Protein AF-A0A0L6TZ91-F1 (afdb_monomer_lite)

Foldseek 3Di:
DVVVVVVVCVVCVVVVVVVVVVVVVVVVVVVVVVVVVVVVVVLVLLVCLLVVPLVVLLVLLVVLLVLLVVLQVDDLVNCVPDFPVVSLVSNCRSVVNLPPDPSRDDDPVLNVLSVVLVVLSVVLVVLLLVLLVVLVVLLQVVVFVVCQPQQPPDPDDDDSPQTFPGKGWDFAPCSSSSLSSCLLNLHFDDRLLRGQKMKTWRDPPPVDTDMDMAGSHPVVVVVLVVCVVPDPDPPPDPDVDVVSNSVVVSCVVPVVDSRVSNNVSSNPRCSNVSSVVSSVSSVVSSVVSVVVSVVSVD

Radius of gyration: 37.19 Å; chains: 1; bounding box: 79×44×124 Å

pLDDT: mean 80.86, std 13.7, range [42.59, 97.5]

Organism: NCBI:txid52689

Structure (mmCIF, N/CA/C/O backbone):
data_AF-A0A0L6TZ91-F1
#
_entry.id   AF-A0A0L6TZ91-F1
#
loop_
_atom_site.group_PDB
_atom_site.id
_atom_site.type_symbol
_atom_site.label_atom_id
_atom_site.label_alt_id
_atom_site.label_comp_id
_atom_site.label_asym_id
_atom_site.label_entity_id
_atom_site.label_seq_id
_atom_site.pdbx_PDB_ins_code
_atom_site.Cartn_x
_atom_site.Cartn_y
_atom_site.Cartn_z
_atom_site.occupancy
_atom_site.B_iso_or_equiv
_atom_site.auth_seq_id
_atom_site.auth_comp_id
_atom_site.auth_asym_id
_atom_site.auth_atom_id
_atom_site.pdbx_PDB_model_num
ATOM 1 N N . MET A 1 1 ? -55.516 22.877 80.352 1.00 50.72 1 MET A N 1
ATOM 2 C CA . MET A 1 1 ? -55.048 22.944 78.944 1.00 50.72 1 MET A CA 1
ATOM 3 C C . MET A 1 1 ? -53.834 22.058 78.659 1.00 50.72 1 MET A C 1
ATOM 5 O O . MET A 1 1 ? -53.880 21.362 77.656 1.00 50.72 1 MET A O 1
ATOM 9 N N . LYS A 1 2 ? -52.787 22.008 79.506 1.00 52.69 2 LYS A N 1
ATOM 10 C CA . LYS A 1 2 ? -51.643 21.087 79.302 1.00 52.69 2 LYS A CA 1
ATOM 11 C C . LYS A 1 2 ? -52.030 19.596 79.333 1.00 52.69 2 LYS A C 1
ATOM 13 O O . LYS A 1 2 ? -51.614 18.860 78.446 1.00 52.69 2 LYS A O 1
ATOM 18 N N . ASP A 1 3 ? -52.897 19.182 80.258 1.00 55.2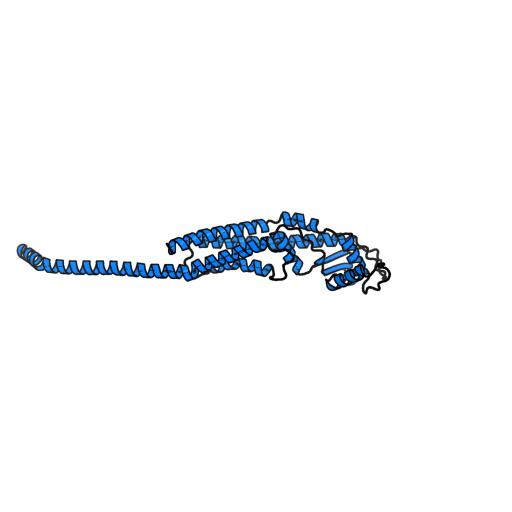2 3 ASP A N 1
ATOM 19 C CA . ASP A 1 3 ? -53.281 17.763 80.394 1.00 55.22 3 ASP A CA 1
ATOM 20 C C . ASP A 1 3 ? -54.185 17.244 79.264 1.00 55.22 3 ASP A C 1
ATOM 22 O O . ASP A 1 3 ? -54.087 16.084 78.875 1.00 55.22 3 ASP A O 1
ATOM 26 N N . GLN A 1 4 ? -55.006 18.112 78.663 1.00 52.78 4 GLN A N 1
ATOM 27 C CA . GLN A 1 4 ? -55.839 17.758 77.505 1.00 52.78 4 GLN A CA 1
ATOM 28 C C . GLN A 1 4 ? -55.009 17.587 76.227 1.00 52.78 4 GLN A C 1
ATOM 30 O O . GLN A 1 4 ? -55.290 16.692 75.437 1.00 52.78 4 GLN A O 1
ATOM 35 N N . ALA A 1 5 ? -53.959 18.395 76.038 1.00 55.19 5 ALA A N 1
ATOM 36 C CA . ALA A 1 5 ? -53.038 18.231 74.916 1.00 55.19 5 ALA A CA 1
ATOM 37 C C . ALA A 1 5 ? -52.222 16.931 75.047 1.00 55.19 5 ALA A C 1
ATOM 39 O O . ALA A 1 5 ? -52.090 16.190 74.078 1.00 55.19 5 ALA A O 1
ATOM 40 N N . LEU A 1 6 ? -51.742 16.611 76.254 1.00 53.09 6 LEU A N 1
ATOM 41 C CA . LEU A 1 6 ? -51.014 15.367 76.536 1.00 53.09 6 LEU A CA 1
ATOM 42 C C . LEU A 1 6 ? -51.880 14.114 76.341 1.00 53.09 6 LEU A C 1
ATOM 44 O O . LEU A 1 6 ? -51.416 13.159 75.722 1.00 53.09 6 LEU A O 1
ATOM 48 N N . GLN A 1 7 ? -53.144 14.122 76.781 1.00 55.66 7 GLN A N 1
ATOM 49 C CA . GLN A 1 7 ? -54.081 13.021 76.511 1.00 55.66 7 GLN A CA 1
ATOM 50 C C . GLN A 1 7 ? -54.437 12.888 75.024 1.00 55.66 7 GLN A C 1
ATOM 52 O O . GLN A 1 7 ? -54.580 11.770 74.533 1.00 55.66 7 GLN A O 1
ATOM 57 N N . PHE A 1 8 ? -54.542 13.997 74.286 1.00 58.75 8 PHE A N 1
ATOM 58 C CA . PHE A 1 8 ? -54.807 13.966 72.845 1.00 58.75 8 PHE A CA 1
ATOM 59 C C . PHE A 1 8 ? -53.623 13.381 72.060 1.00 58.75 8 PHE A C 1
ATOM 61 O O . PHE A 1 8 ? -53.822 12.544 71.178 1.00 58.75 8 PHE A O 1
ATOM 68 N N . PHE A 1 9 ? -52.388 13.746 72.428 1.00 57.50 9 PHE A N 1
ATOM 69 C CA . PHE A 1 9 ? -51.171 13.145 71.873 1.00 57.50 9 PHE A CA 1
ATOM 70 C C . PHE A 1 9 ? -51.013 11.673 72.271 1.00 57.50 9 PHE A C 1
ATOM 72 O O . PHE A 1 9 ? -50.609 10.874 71.433 1.00 57.50 9 PHE A O 1
ATOM 79 N N . ALA A 1 10 ? -51.373 11.291 73.500 1.00 60.16 10 ALA A N 1
ATOM 80 C CA . ALA A 1 10 ? -51.323 9.900 73.952 1.00 60.16 10 ALA A CA 1
ATOM 81 C C . ALA A 1 10 ? -52.352 9.007 73.233 1.00 60.16 10 ALA A C 1
ATOM 83 O O . ALA A 1 10 ? -52.010 7.907 72.807 1.00 60.16 10 ALA A O 1
ATOM 84 N N . ASN A 1 11 ? -53.579 9.496 73.024 1.00 59.72 11 ASN A N 1
ATOM 85 C CA . ASN A 1 11 ? -54.642 8.736 72.355 1.00 59.72 11 ASN A CA 1
ATOM 86 C C . ASN A 1 11 ? -54.486 8.694 70.824 1.00 59.72 11 ASN A C 1
ATOM 88 O O . ASN A 1 11 ? -54.874 7.712 70.198 1.00 59.72 11 ASN A O 1
ATOM 92 N N . SER A 1 12 ? -53.880 9.721 70.219 1.00 61.72 12 SER A N 1
ATOM 93 C CA . SER A 1 12 ? -53.642 9.786 68.764 1.00 61.72 12 SER A CA 1
ATOM 94 C C . SER A 1 12 ? -52.274 9.225 68.351 1.00 61.72 12 SER A C 1
ATOM 96 O O . SER A 1 12 ? -52.031 8.994 67.168 1.00 61.72 12 SER A O 1
ATOM 98 N N . SER A 1 13 ? -51.380 8.975 69.317 1.00 63.12 13 SER A N 1
ATOM 99 C CA . SER A 1 13 ? -50.008 8.482 69.112 1.00 63.12 13 SER A CA 1
ATOM 100 C C . SER A 1 13 ? -49.971 7.180 68.307 1.00 63.12 13 SER A C 1
ATOM 102 O O . SER A 1 13 ? -49.206 7.073 67.353 1.00 63.12 13 SER A O 1
ATOM 104 N N . SER A 1 14 ? -50.857 6.229 68.621 1.00 65.88 14 SER A N 1
ATOM 105 C CA . SER A 1 14 ? -50.957 4.947 67.912 1.00 65.88 14 SER A CA 1
ATOM 106 C C . SER A 1 14 ? -51.314 5.131 66.431 1.00 65.88 14 SER A C 1
ATOM 108 O O . SER A 1 14 ? -50.677 4.550 65.552 1.00 65.88 14 SER A O 1
ATOM 110 N N . GLN A 1 15 ? -52.277 6.006 66.127 1.00 73.94 15 GLN A N 1
ATOM 111 C CA . GLN A 1 15 ? -52.691 6.292 64.750 1.00 73.94 15 GLN A CA 1
ATOM 112 C C . GLN A 1 15 ? -51.602 7.042 63.972 1.00 73.94 15 GLN A C 1
ATOM 114 O O . GLN A 1 15 ? -51.333 6.706 62.820 1.00 73.94 15 GLN A O 1
ATOM 119 N N . ILE A 1 16 ? -50.921 7.997 64.615 1.00 71.44 16 ILE A N 1
ATOM 120 C CA . ILE A 1 16 ? -49.792 8.735 64.028 1.00 71.44 16 ILE A CA 1
ATOM 121 C C . ILE A 1 16 ? -48.614 7.789 63.744 1.00 71.44 16 ILE A C 1
ATOM 123 O O . ILE A 1 16 ? -48.048 7.827 62.653 1.00 71.44 16 ILE A O 1
ATOM 127 N N . LEU A 1 17 ? -48.274 6.893 64.677 1.00 69.06 17 LEU A N 1
ATOM 128 C CA . LEU A 1 17 ? -47.218 5.890 64.499 1.00 69.06 17 LEU A CA 1
ATOM 129 C C . LEU A 1 17 ? -47.552 4.889 63.390 1.00 69.06 17 LEU A C 1
ATOM 131 O O . LEU A 1 17 ? -46.678 4.540 62.598 1.00 69.06 17 LEU A O 1
ATOM 135 N N . THR A 1 18 ? -48.814 4.471 63.289 1.00 76.44 18 THR A N 1
ATOM 136 C CA . THR A 1 18 ? -49.274 3.576 62.217 1.00 76.44 18 THR A CA 1
ATOM 137 C C . THR A 1 18 ? -49.158 4.258 60.852 1.00 76.44 18 THR A C 1
ATOM 139 O O . THR A 1 18 ? -48.646 3.662 59.907 1.00 76.44 18 THR A O 1
ATOM 142 N N . LEU A 1 19 ? -49.547 5.534 60.748 1.00 73.62 19 LEU A N 1
ATOM 143 C CA . LEU A 1 19 ? -49.426 6.316 59.515 1.00 73.62 19 LEU A CA 1
ATOM 144 C C . LEU A 1 19 ? -47.957 6.495 59.088 1.00 73.62 19 LEU A C 1
ATOM 146 O O . LEU A 1 19 ? -47.622 6.306 57.918 1.00 73.62 19 LEU A O 1
ATOM 150 N N . ILE A 1 20 ? -47.070 6.810 60.039 1.00 73.75 20 ILE A N 1
ATOM 151 C CA . ILE A 1 20 ? -45.623 6.919 59.795 1.00 73.75 20 ILE A CA 1
ATOM 152 C C . ILE A 1 20 ? -45.053 5.566 59.351 1.00 73.75 20 ILE A C 1
ATOM 154 O O . ILE A 1 20 ? -44.287 5.513 58.392 1.00 73.75 20 ILE A O 1
ATOM 158 N N . SER A 1 21 ? -45.457 4.466 59.992 1.00 73.06 21 SER A N 1
ATOM 159 C CA . SER A 1 21 ? -45.019 3.113 59.629 1.00 73.06 21 SER A CA 1
ATOM 160 C C . SER A 1 21 ? -45.416 2.737 58.195 1.00 73.06 21 SER A C 1
ATOM 162 O O . SER A 1 21 ? -44.577 2.239 57.444 1.00 73.06 21 SER A O 1
ATOM 164 N N . VAL A 1 22 ? -46.647 3.052 57.775 1.00 79.56 22 VAL A N 1
ATOM 165 C CA . VAL A 1 22 ? -47.121 2.825 56.397 1.00 79.56 22 VAL A CA 1
ATOM 166 C C . VAL A 1 22 ? -46.342 3.672 55.386 1.00 79.56 22 VAL A C 1
ATOM 168 O O . VAL A 1 22 ? -45.929 3.155 54.348 1.00 79.56 22 VAL A O 1
ATOM 171 N N . LEU A 1 23 ? -46.085 4.950 55.688 1.00 73.81 23 LEU A N 1
ATOM 172 C CA . LEU A 1 23 ? -45.304 5.838 54.817 1.00 73.81 23 LEU A CA 1
ATOM 173 C C . LEU A 1 23 ? -43.853 5.364 54.655 1.00 73.81 23 LEU A C 1
ATOM 175 O O . LEU A 1 23 ? -43.342 5.323 53.535 1.00 73.81 23 LEU A O 1
ATOM 179 N N . VAL A 1 24 ? -43.199 4.958 55.747 1.00 79.06 24 VAL A N 1
ATOM 180 C CA . VAL A 1 24 ? -41.833 4.412 55.714 1.00 79.06 24 VAL A CA 1
ATOM 181 C C . VAL A 1 24 ? -41.796 3.085 54.952 1.00 79.06 24 VAL A C 1
ATOM 183 O O . VAL A 1 24 ? -40.906 2.884 54.125 1.00 79.06 24 VAL A O 1
ATOM 186 N N . GLY A 1 25 ? -42.780 2.204 55.161 1.00 75.81 25 GLY A N 1
ATOM 187 C CA . GLY A 1 25 ? -42.906 0.946 54.420 1.00 75.81 25 GLY A CA 1
ATOM 188 C C . GLY A 1 25 ? -43.093 1.160 52.914 1.00 75.81 25 GLY A C 1
ATOM 189 O O . GLY A 1 25 ? -42.406 0.528 52.109 1.00 75.81 25 GLY A O 1
ATOM 190 N N . GLY A 1 26 ? -43.955 2.103 52.521 1.00 76.94 26 GLY A N 1
ATOM 191 C CA . GLY A 1 26 ? -44.158 2.485 51.120 1.00 76.94 26 GLY A CA 1
ATOM 192 C C . GLY A 1 26 ? -42.903 3.082 50.479 1.00 76.94 26 GLY A C 1
ATOM 193 O O . GLY A 1 26 ? -42.537 2.705 49.365 1.00 76.94 26 GLY A O 1
ATOM 194 N N . PHE A 1 27 ? -42.186 3.945 51.203 1.00 76.25 27 PHE A N 1
ATOM 195 C CA . PHE A 1 27 ? -40.934 4.542 50.735 1.00 76.25 27 PHE A CA 1
ATOM 196 C C . PHE A 1 27 ? -39.817 3.502 50.555 1.00 76.25 27 PHE A C 1
ATOM 198 O O . PHE A 1 27 ? -39.159 3.475 49.514 1.00 76.25 27 PHE A O 1
ATOM 205 N N . MET A 1 28 ? -39.639 2.596 51.522 1.00 70.50 28 MET A N 1
ATOM 206 C CA . MET A 1 28 ? -38.658 1.508 51.423 1.00 70.50 28 MET A CA 1
ATOM 207 C C . MET A 1 28 ? -38.984 0.536 50.289 1.00 70.50 28 MET A C 1
ATOM 209 O O . MET A 1 28 ? -38.080 0.088 49.579 1.00 70.50 28 MET A O 1
ATOM 213 N N . THR A 1 29 ? -40.270 0.252 50.072 1.00 82.62 29 THR A N 1
ATOM 214 C CA . THR A 1 29 ? -40.726 -0.570 48.944 1.00 82.62 29 THR A CA 1
ATOM 215 C C . THR A 1 29 ? -40.413 0.117 47.617 1.00 82.62 29 THR A C 1
ATOM 217 O O . THR A 1 29 ? -39.828 -0.504 46.738 1.00 82.62 29 THR A O 1
ATOM 220 N N . TYR A 1 30 ? -40.702 1.415 47.484 1.00 81.31 30 TYR A N 1
ATOM 221 C CA . TYR A 1 30 ? -40.378 2.185 46.281 1.00 81.31 30 TYR A CA 1
ATOM 222 C C . TYR A 1 30 ? -38.872 2.211 45.981 1.00 81.31 30 TYR A C 1
ATOM 224 O O . TYR A 1 30 ? -38.469 1.953 44.846 1.00 81.31 30 TYR A O 1
ATOM 232 N N . LEU A 1 31 ? -38.025 2.468 46.985 1.00 74.94 31 LEU A N 1
ATOM 233 C CA . LEU A 1 31 ? -36.568 2.441 46.810 1.00 74.94 31 LEU A CA 1
ATOM 234 C C . LEU A 1 31 ? -36.064 1.054 46.401 1.00 74.94 31 LEU A C 1
ATOM 236 O O . LEU A 1 31 ? -35.226 0.950 45.502 1.00 74.94 31 LEU A O 1
ATOM 240 N N . SER A 1 32 ? -36.591 -0.000 47.025 1.00 67.06 32 SER A N 1
ATOM 241 C CA . SER A 1 32 ? -36.216 -1.383 46.719 1.00 67.06 32 SER A CA 1
ATOM 242 C C . SER A 1 32 ? -36.625 -1.762 45.296 1.00 67.06 32 SER A C 1
ATOM 244 O O . SER A 1 32 ? -35.784 -2.206 44.515 1.00 67.06 32 SER A O 1
ATOM 246 N N . THR A 1 33 ? -37.879 -1.507 44.911 1.00 77.69 33 THR A N 1
ATOM 247 C CA . THR A 1 33 ? -38.387 -1.798 43.563 1.00 77.69 33 THR A CA 1
ATOM 248 C C . THR A 1 33 ? -37.666 -0.970 42.503 1.00 77.69 33 THR A C 1
ATOM 250 O O . THR A 1 33 ? -37.208 -1.530 41.511 1.00 77.69 33 THR A O 1
ATOM 253 N N . SER A 1 34 ? -37.453 0.330 42.739 1.00 70.62 34 SER A N 1
ATOM 254 C CA . SER A 1 34 ? -36.711 1.198 41.815 1.00 70.62 34 SER A CA 1
ATOM 255 C C . SER A 1 34 ? -35.263 0.738 41.635 1.00 70.62 34 SER A C 1
ATOM 257 O O . SER A 1 34 ? -34.730 0.794 40.529 1.00 70.62 34 SER A O 1
ATOM 259 N N . SER A 1 35 ? -34.612 0.257 42.695 1.00 70.38 35 SER A N 1
ATOM 260 C CA . SER A 1 35 ? -33.242 -0.263 42.613 1.00 70.38 35 SER A CA 1
ATOM 261 C C . SER A 1 35 ? -33.179 -1.577 41.833 1.00 70.38 35 SER A C 1
ATOM 263 O O . SER A 1 35 ? -32.289 -1.753 41.001 1.00 70.38 35 SER A O 1
ATOM 265 N N . ILE A 1 36 ? -34.147 -2.475 42.046 1.00 74.50 36 ILE A N 1
ATOM 266 C CA . ILE A 1 36 ? -34.259 -3.745 41.315 1.00 74.50 36 ILE A CA 1
ATOM 267 C C . ILE A 1 36 ? -34.549 -3.498 39.829 1.00 74.50 36 ILE A C 1
ATOM 269 O O . ILE A 1 36 ? -33.925 -4.126 38.974 1.00 74.50 36 ILE A O 1
ATOM 273 N N . GLU A 1 37 ? -35.458 -2.580 39.497 1.00 78.25 37 GLU A N 1
ATOM 274 C CA . GLU A 1 37 ? -35.746 -2.207 38.107 1.00 78.25 37 GLU A CA 1
ATOM 275 C C . GLU A 1 37 ? -34.529 -1.584 37.429 1.00 78.25 37 GLU A C 1
ATOM 277 O O . GLU A 1 37 ? -34.142 -2.032 36.350 1.00 78.25 37 GLU A O 1
ATOM 282 N N . ARG A 1 38 ? -33.855 -0.628 38.082 1.00 75.94 38 ARG A N 1
ATOM 283 C CA . ARG A 1 38 ? -32.605 -0.048 37.564 1.00 75.94 38 ARG A CA 1
ATOM 284 C C . ARG A 1 38 ? -31.537 -1.110 37.331 1.00 75.94 38 ARG A C 1
ATOM 286 O O . ARG A 1 38 ? -30.839 -1.051 36.323 1.00 75.94 38 ARG A O 1
ATOM 293 N N . TYR A 1 39 ? -31.412 -2.081 38.233 1.00 76.25 39 TYR A N 1
ATOM 294 C CA . TYR A 1 39 ? -30.478 -3.191 38.071 1.00 76.25 39 TYR A CA 1
ATOM 295 C C . TYR A 1 39 ? -30.828 -4.063 36.855 1.00 76.25 39 TYR A C 1
ATOM 297 O O . TYR A 1 39 ? -29.945 -4.376 36.056 1.00 76.25 39 TYR A O 1
ATOM 305 N N . LYS A 1 40 ? -32.109 -4.412 36.667 1.00 80.06 40 LYS A N 1
ATOM 306 C CA . LYS A 1 40 ? -32.572 -5.187 35.502 1.00 80.06 40 LYS A CA 1
ATOM 307 C C . LYS A 1 40 ? -32.326 -4.450 34.185 1.00 80.06 40 LYS A C 1
ATOM 309 O O . LYS A 1 40 ? -31.751 -5.045 33.277 1.00 80.06 40 LYS A O 1
ATOM 314 N N . VAL A 1 41 ? -32.706 -3.172 34.106 1.00 78.94 41 VAL A N 1
ATOM 315 C CA . VAL A 1 41 ? -32.486 -2.334 32.914 1.00 78.94 41 VAL A CA 1
ATOM 316 C C . VAL A 1 41 ? -30.994 -2.232 32.609 1.00 78.94 41 VAL A C 1
ATOM 318 O O . VAL A 1 41 ? -30.579 -2.524 31.495 1.00 78.94 41 VAL A O 1
ATOM 321 N N . ARG A 1 42 ? -30.158 -1.957 33.619 1.00 79.69 42 ARG A N 1
ATOM 322 C CA . ARG A 1 42 ? -28.700 -1.893 33.448 1.00 79.69 42 ARG A CA 1
ATOM 323 C C . ARG A 1 42 ? -28.113 -3.195 32.903 1.00 79.69 42 ARG A C 1
ATOM 325 O O . ARG A 1 42 ? -27.259 -3.147 32.025 1.00 79.69 42 ARG A O 1
ATOM 332 N N . LYS A 1 43 ? -28.551 -4.351 33.410 1.00 79.81 43 LYS A N 1
ATOM 333 C CA . LYS A 1 43 ? -28.069 -5.657 32.935 1.00 79.81 43 LYS A CA 1
ATOM 334 C C . LYS A 1 43 ? -28.495 -5.923 31.487 1.00 79.81 43 LYS A C 1
ATOM 336 O O . LYS A 1 43 ? -27.722 -6.478 30.710 1.00 79.81 43 LYS A O 1
ATOM 341 N N . GLN A 1 44 ? -29.707 -5.512 31.118 1.00 81.69 44 GLN A N 1
ATOM 342 C CA . GLN A 1 44 ? -30.199 -5.605 29.746 1.00 81.69 44 GLN A CA 1
ATOM 343 C C . GLN A 1 44 ? -29.415 -4.686 28.798 1.00 81.69 44 GLN A C 1
ATOM 345 O O . GLN A 1 44 ? -28.997 -5.141 27.736 1.00 81.69 44 GLN A O 1
ATOM 350 N N . ASP A 1 45 ? -29.144 -3.447 29.206 1.00 80.75 45 ASP A N 1
ATOM 351 C CA . ASP A 1 45 ? -28.340 -2.493 28.434 1.00 80.75 45 ASP A CA 1
ATOM 352 C C . ASP A 1 45 ? -26.899 -2.986 28.253 1.00 80.75 45 ASP A C 1
ATOM 354 O O . ASP A 1 45 ? -26.341 -2.894 27.164 1.00 80.75 45 ASP A O 1
ATOM 358 N N . GLN A 1 46 ? -26.300 -3.568 29.297 1.00 79.69 46 GLN A N 1
ATOM 359 C CA . GLN A 1 46 ? -24.969 -4.178 29.229 1.00 79.69 46 GLN A CA 1
ATOM 360 C C . GLN A 1 46 ? -24.921 -5.340 28.235 1.00 79.69 46 GLN A C 1
ATOM 362 O O . GLN A 1 46 ? -24.008 -5.399 27.412 1.00 79.69 46 GLN A O 1
ATOM 367 N N . LYS A 1 47 ? -25.919 -6.229 28.273 1.00 82.62 47 LYS A N 1
ATOM 368 C CA . LYS A 1 47 ? -26.031 -7.338 27.322 1.00 82.62 47 LYS A CA 1
ATOM 369 C C . LYS A 1 47 ? -26.204 -6.830 25.888 1.00 82.62 47 LYS A C 1
ATOM 371 O O . LYS A 1 47 ? -25.495 -7.277 24.995 1.00 82.62 47 LYS A O 1
ATOM 376 N N . ALA A 1 48 ? -27.085 -5.852 25.681 1.00 82.69 48 ALA A N 1
ATOM 377 C CA . ALA A 1 48 ? -27.287 -5.243 24.370 1.00 82.69 48 ALA A CA 1
ATOM 378 C C . ALA A 1 48 ? -26.016 -4.544 23.857 1.00 82.69 48 ALA A C 1
ATOM 380 O O . ALA A 1 48 ? -25.724 -4.617 22.665 1.00 82.69 48 ALA A O 1
ATOM 381 N N . ASN A 1 49 ? -25.246 -3.898 24.739 1.00 82.44 49 ASN A N 1
ATOM 382 C CA . ASN A 1 49 ? -23.981 -3.259 24.381 1.00 82.44 49 ASN A CA 1
ATOM 383 C C . ASN A 1 49 ? -22.905 -4.285 24.007 1.00 82.44 49 ASN A C 1
ATOM 385 O O . ASN A 1 49 ? -22.164 -4.088 23.047 1.00 82.44 49 ASN A O 1
ATOM 389 N N . LEU A 1 50 ? -22.835 -5.396 24.737 1.00 84.12 50 LEU A N 1
ATOM 390 C CA . LEU A 1 50 ? -21.932 -6.496 24.421 1.00 84.12 50 LEU A CA 1
ATOM 391 C C . LEU A 1 50 ? -22.227 -7.081 23.030 1.00 84.12 50 LEU A C 1
ATOM 393 O O . LEU A 1 50 ? -21.334 -7.128 22.186 1.00 84.12 50 LEU A O 1
ATOM 397 N N . GLU A 1 51 ? -23.478 -7.481 22.792 1.00 84.69 51 GLU A N 1
ATOM 398 C CA . GLU A 1 51 ? -23.891 -8.204 21.581 1.00 84.69 51 GLU A CA 1
ATOM 399 C C . GLU A 1 51 ? -23.845 -7.334 20.321 1.00 84.69 51 GLU A C 1
ATOM 401 O O . GLU A 1 51 ? -23.407 -7.793 19.272 1.00 84.69 51 GLU A O 1
ATOM 406 N N . ASN A 1 52 ? -24.264 -6.069 20.414 1.00 84.31 52 ASN A N 1
ATOM 407 C CA . ASN A 1 52 ? -24.421 -5.223 19.228 1.00 84.31 52 ASN A CA 1
ATOM 408 C C . ASN A 1 52 ? -23.201 -4.343 18.926 1.00 84.31 52 ASN A C 1
ATOM 410 O O . ASN A 1 52 ? -23.182 -3.682 17.889 1.00 84.31 52 ASN A O 1
ATOM 414 N N . ILE A 1 53 ? -22.225 -4.255 19.838 1.00 85.94 53 ILE A N 1
ATOM 415 C CA . ILE A 1 53 ? -21.142 -3.266 19.739 1.00 85.94 53 ILE A CA 1
ATOM 416 C C . ILE A 1 53 ? -19.796 -3.892 20.048 1.00 85.94 53 ILE A C 1
ATOM 418 O O . ILE A 1 53 ? -18.948 -3.927 19.165 1.00 85.94 53 ILE A O 1
ATOM 422 N N . LEU A 1 54 ? -19.583 -4.363 21.281 1.00 87.12 54 LEU A N 1
ATOM 423 C CA . LEU A 1 54 ? -18.249 -4.796 21.705 1.00 87.12 54 LEU A CA 1
ATOM 424 C C . LEU A 1 54 ? -17.788 -6.026 20.920 1.00 87.12 54 LEU A C 1
ATOM 426 O O . LEU A 1 54 ? -16.659 -6.035 20.440 1.00 87.12 54 LEU A O 1
ATOM 430 N N . ILE A 1 55 ? -18.666 -7.021 20.737 1.00 87.56 55 ILE A N 1
ATOM 431 C CA . ILE A 1 55 ? -18.349 -8.218 19.946 1.00 87.56 55 ILE A CA 1
ATOM 432 C C . ILE A 1 55 ? -18.092 -7.849 18.471 1.00 87.56 55 ILE A C 1
ATOM 434 O O . ILE A 1 55 ? -16.983 -8.110 18.007 1.00 87.56 55 ILE A O 1
ATOM 438 N N . PRO A 1 56 ? -19.010 -7.172 17.745 1.00 89.88 56 PRO A N 1
ATOM 439 C CA . PRO A 1 56 ? -18.752 -6.750 16.365 1.00 89.88 56 PRO A CA 1
ATOM 440 C C . PRO A 1 56 ? -17.506 -5.876 16.196 1.00 89.88 56 PRO A C 1
ATOM 442 O O . PRO A 1 56 ? -16.803 -5.985 15.194 1.00 89.88 56 PRO A O 1
ATOM 445 N N . TYR A 1 57 ? -17.213 -4.998 17.157 1.00 90.19 57 TYR A N 1
ATOM 446 C CA . TYR A 1 57 ? -16.012 -4.169 17.120 1.00 90.19 57 TYR A CA 1
ATOM 447 C C . TYR A 1 57 ? -14.741 -5.003 17.299 1.00 90.19 57 TYR A C 1
ATOM 449 O O . TYR A 1 57 ? -13.770 -4.784 16.579 1.00 90.19 57 TYR A O 1
ATOM 457 N N . CYS A 1 58 ? -14.767 -5.993 18.193 1.00 90.69 58 CYS A N 1
ATOM 458 C CA . CYS A 1 58 ? -13.658 -6.923 18.386 1.00 90.69 58 CYS A CA 1
ATOM 459 C C . CYS A 1 58 ? -13.384 -7.714 17.112 1.00 90.69 58 CYS A C 1
ATOM 461 O O . CYS A 1 58 ? -12.252 -7.710 16.639 1.00 90.69 58 CYS A O 1
ATOM 463 N N . THR A 1 59 ? -14.428 -8.283 16.503 1.00 90.69 59 THR A N 1
ATOM 464 C CA . THR A 1 59 ? -14.315 -9.001 15.227 1.00 90.69 59 THR A CA 1
ATOM 465 C C . THR A 1 59 ? -13.710 -8.114 14.141 1.00 90.69 59 THR A C 1
ATOM 467 O O . THR A 1 59 ? -12.806 -8.538 13.435 1.00 90.69 59 THR A O 1
ATOM 470 N N . ARG A 1 60 ? -14.127 -6.845 14.046 1.00 92.50 60 ARG A N 1
ATOM 471 C CA . ARG A 1 60 ? -13.555 -5.902 13.070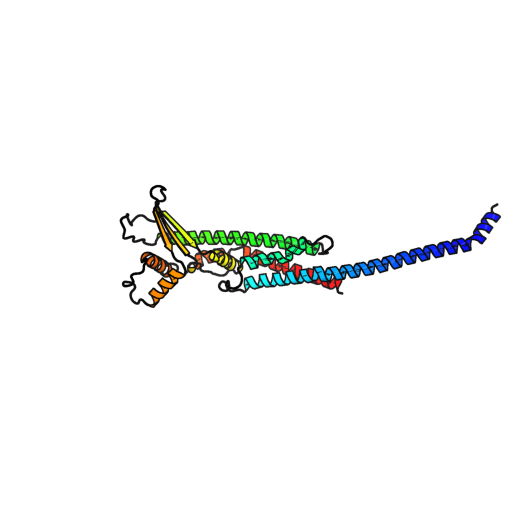 1.00 92.50 60 ARG A CA 1
ATOM 472 C C . ARG A 1 60 ? -12.082 -5.594 13.321 1.00 92.50 60 ARG A C 1
ATOM 474 O O . ARG A 1 60 ? -11.329 -5.467 12.359 1.00 92.50 60 ARG A O 1
ATOM 481 N N . ILE A 1 61 ? -11.661 -5.464 14.579 1.00 93.81 61 ILE A N 1
ATOM 482 C CA . ILE A 1 61 ? -10.239 -5.299 14.912 1.00 93.81 61 ILE A CA 1
ATOM 483 C C . ILE A 1 61 ? -9.455 -6.548 14.499 1.00 93.81 61 ILE A C 1
ATOM 485 O O . ILE A 1 61 ? -8.395 -6.410 13.900 1.00 93.81 61 ILE A O 1
ATOM 489 N N . GLU A 1 62 ? -9.975 -7.742 14.782 1.00 92.31 62 GLU A N 1
ATOM 490 C CA . GLU A 1 62 ? -9.334 -9.014 14.427 1.00 92.31 62 GLU A CA 1
ATOM 491 C C . GLU A 1 62 ? -9.179 -9.177 12.914 1.00 92.31 62 GLU A C 1
ATOM 493 O O . GLU A 1 62 ? -8.063 -9.383 12.448 1.00 92.31 62 GLU A O 1
ATOM 498 N N . GLU A 1 63 ? -10.249 -8.957 12.146 1.00 92.31 63 GLU A N 1
ATOM 499 C CA . GLU A 1 63 ? -10.204 -8.943 10.676 1.00 92.31 63 GLU A CA 1
ATOM 500 C C . GLU A 1 63 ? -9.165 -7.935 10.153 1.00 92.31 63 GLU A C 1
ATOM 502 O O . GLU A 1 63 ? -8.425 -8.211 9.212 1.00 92.31 63 GLU A O 1
ATOM 507 N N . THR A 1 64 ? -9.070 -6.757 10.777 1.00 94.50 64 THR A N 1
ATOM 508 C CA . THR A 1 64 ? -8.105 -5.725 10.367 1.00 94.50 64 THR A CA 1
ATOM 509 C C . THR A 1 64 ? -6.663 -6.135 10.672 1.00 94.50 64 THR A C 1
ATOM 511 O O . THR A 1 64 ? -5.766 -5.842 9.882 1.00 94.50 64 THR A O 1
ATOM 514 N N . ILE A 1 65 ? -6.423 -6.823 11.792 1.00 93.75 65 ILE A N 1
ATOM 515 C CA . ILE A 1 65 ? -5.108 -7.389 12.122 1.00 93.75 65 ILE A CA 1
ATOM 516 C C . ILE A 1 65 ? -4.706 -8.424 11.070 1.00 93.75 65 ILE A C 1
ATOM 518 O O . ILE A 1 65 ? -3.601 -8.333 10.541 1.00 93.75 65 ILE A O 1
ATOM 522 N N . GLU A 1 66 ? -5.610 -9.336 10.704 1.00 91.00 66 GLU A N 1
ATOM 523 C CA . GLU A 1 66 ? -5.356 -10.348 9.669 1.00 91.00 66 GLU A CA 1
ATOM 524 C C . GLU A 1 66 ? -5.008 -9.715 8.315 1.00 91.00 66 GLU A C 1
ATOM 526 O O . GLU A 1 66 ? -4.098 -10.179 7.629 1.00 91.00 66 GLU A O 1
ATOM 531 N N . ILE A 1 67 ? -5.673 -8.616 7.941 1.00 90.81 67 ILE A N 1
ATOM 532 C CA . ILE A 1 67 ? -5.339 -7.864 6.722 1.00 90.81 67 ILE A CA 1
ATOM 533 C C . ILE A 1 67 ? -3.911 -7.317 6.799 1.00 90.81 67 ILE A C 1
ATOM 535 O O . ILE A 1 67 ? -3.142 -7.496 5.853 1.00 90.81 67 ILE A O 1
ATOM 539 N N . VAL A 1 68 ? -3.539 -6.671 7.912 1.00 92.00 68 VAL A N 1
ATOM 540 C CA . VAL A 1 68 ? -2.190 -6.109 8.099 1.00 92.00 68 VAL A CA 1
ATOM 541 C C . VAL A 1 68 ? -1.123 -7.204 8.069 1.00 92.00 68 VAL A C 1
ATOM 543 O O . VAL A 1 68 ? -0.106 -7.047 7.397 1.00 92.00 68 VAL A O 1
ATOM 546 N N . GLU A 1 69 ? -1.355 -8.328 8.742 1.00 89.94 69 GLU A N 1
ATOM 547 C CA . GLU A 1 69 ? -0.451 -9.482 8.714 1.00 89.94 69 GLU A CA 1
ATOM 548 C C . GLU A 1 69 ? -0.340 -10.075 7.307 1.00 89.94 69 GLU A C 1
ATOM 550 O O . GLU A 1 69 ? 0.763 -10.375 6.843 1.00 89.94 69 GLU A O 1
ATOM 555 N N . GLY A 1 70 ? -1.460 -10.147 6.586 1.00 86.25 70 GLY A N 1
ATOM 556 C CA . GLY A 1 70 ? -1.505 -10.553 5.189 1.00 86.25 70 GLY A CA 1
ATOM 557 C C . GLY A 1 70 ? -0.611 -9.688 4.300 1.00 86.25 70 GLY A C 1
ATOM 558 O O . GLY A 1 70 ? 0.123 -10.231 3.474 1.00 86.25 70 GLY A O 1
ATOM 559 N N . LEU A 1 71 ? -0.591 -8.360 4.490 1.00 87.50 71 LEU A N 1
ATOM 560 C CA . LEU A 1 71 ? 0.273 -7.449 3.718 1.00 87.50 71 LEU A CA 1
ATOM 561 C C . LEU A 1 71 ? 1.765 -7.807 3.829 1.00 87.50 71 LEU A C 1
ATOM 563 O O . LEU A 1 71 ? 2.504 -7.649 2.858 1.00 87.50 71 LEU A O 1
ATOM 567 N N . TYR A 1 72 ? 2.212 -8.340 4.969 1.00 81.62 72 TYR A N 1
ATOM 568 C CA . TYR A 1 72 ? 3.590 -8.809 5.137 1.00 81.62 72 TYR A CA 1
ATOM 569 C C . TYR A 1 72 ? 3.845 -10.181 4.492 1.00 81.62 72 TYR A C 1
ATOM 571 O O . TYR A 1 72 ? 4.985 -10.486 4.133 1.00 81.62 72 TYR A O 1
ATOM 579 N N . GLN A 1 73 ? 2.808 -10.997 4.296 1.00 78.25 73 GLN A N 1
ATOM 580 C CA . GLN A 1 73 ? 2.926 -12.380 3.824 1.00 78.25 73 GLN A CA 1
ATOM 581 C C . GLN A 1 73 ? 2.765 -12.532 2.300 1.00 78.25 73 GLN A C 1
ATOM 583 O O . GLN A 1 73 ? 3.569 -13.238 1.705 1.00 78.25 73 GLN A O 1
ATOM 588 N N . TYR A 1 74 ? 1.848 -11.816 1.637 1.00 70.12 74 TYR A N 1
ATOM 589 C CA . TYR A 1 74 ? 1.546 -11.988 0.193 1.00 70.12 74 TYR A CA 1
ATOM 590 C C . TYR A 1 74 ? 2.748 -11.800 -0.741 1.00 70.12 74 TYR A C 1
ATOM 592 O O . TYR A 1 74 ? 3.468 -10.825 -0.590 1.00 70.12 74 TYR A O 1
ATOM 600 N N . GLU A 1 75 ? 2.973 -12.637 -1.748 1.00 67.31 75 GLU A N 1
ATOM 601 C CA . GLU A 1 75 ? 4.020 -12.340 -2.738 1.00 67.31 75 GLU A CA 1
ATOM 602 C C . GLU A 1 75 ? 3.633 -11.128 -3.606 1.00 67.31 75 GLU A C 1
ATOM 604 O O . GLU A 1 75 ? 2.455 -10.905 -3.880 1.00 67.31 75 GLU A O 1
ATOM 609 N N . ILE A 1 76 ? 4.620 -10.316 -4.021 1.00 61.41 76 ILE A N 1
ATOM 610 C CA . ILE A 1 76 ? 4.394 -9.125 -4.874 1.00 61.41 76 ILE A CA 1
ATOM 611 C C . ILE A 1 76 ? 3.622 -9.503 -6.149 1.00 61.41 76 ILE A C 1
ATOM 613 O O . ILE A 1 76 ? 2.829 -8.710 -6.640 1.00 61.41 76 ILE A O 1
ATOM 617 N N . TYR A 1 77 ? 3.834 -10.716 -6.662 1.00 57.81 77 TYR A N 1
ATOM 618 C CA . TYR A 1 77 ? 3.254 -11.196 -7.914 1.00 57.81 77 TYR A CA 1
ATOM 619 C C . TYR A 1 77 ? 1.890 -11.897 -7.740 1.00 57.81 77 TYR A C 1
ATOM 621 O O . TYR A 1 77 ? 1.227 -12.179 -8.729 1.00 57.81 77 TYR A O 1
ATOM 629 N N . ASP A 1 78 ? 1.406 -12.085 -6.503 1.00 58.38 78 ASP A N 1
ATOM 630 C CA . ASP A 1 78 ? 0.072 -12.641 -6.194 1.00 58.38 78 ASP A CA 1
ATOM 631 C C . ASP A 1 78 ? -1.056 -11.580 -6.244 1.00 58.38 78 ASP A C 1
ATOM 633 O O . ASP A 1 78 ? -2.160 -11.783 -5.718 1.00 58.38 78 ASP A O 1
ATOM 637 N N . LEU A 1 79 ? -0.804 -10.416 -6.858 1.00 56.94 79 LEU A N 1
ATOM 638 C CA . LEU A 1 79 ? -1.755 -9.297 -6.964 1.00 56.94 79 LEU A CA 1
ATOM 639 C C . LEU A 1 79 ? -3.043 -9.644 -7.744 1.00 56.94 79 LEU A C 1
ATOM 641 O O . LEU A 1 79 ? -4.002 -8.877 -7.712 1.00 56.94 79 LEU A O 1
ATOM 645 N N . GLU A 1 80 ? -3.123 -10.823 -8.363 1.00 52.44 80 GLU A N 1
ATOM 646 C CA . GLU A 1 80 ? -4.232 -11.263 -9.222 1.00 52.44 80 GLU A CA 1
ATOM 647 C C . GLU A 1 80 ? -5.590 -11.462 -8.516 1.00 52.44 80 GLU A C 1
ATOM 649 O O . GLU A 1 80 ? -6.606 -11.626 -9.192 1.00 52.44 80 GLU A O 1
ATOM 654 N N . LYS A 1 81 ? -5.668 -11.452 -7.174 1.00 57.16 81 LYS A N 1
ATOM 655 C CA . LYS A 1 81 ? -6.937 -11.736 -6.458 1.00 57.16 81 LYS A CA 1
ATOM 656 C C . LYS A 1 81 ? -7.664 -10.520 -5.885 1.00 57.16 81 LYS A C 1
ATOM 658 O O . LYS A 1 81 ? -8.893 -10.517 -5.895 1.00 57.16 81 LYS A O 1
ATOM 663 N N . ILE A 1 82 ? -6.956 -9.522 -5.350 1.00 64.31 82 ILE A N 1
ATOM 664 C CA . ILE A 1 82 ? -7.540 -8.305 -4.746 1.00 64.31 82 ILE A CA 1
ATOM 665 C C . ILE A 1 82 ? -6.509 -7.169 -4.842 1.00 64.31 82 ILE A C 1
ATOM 667 O O . ILE A 1 82 ? -5.414 -7.316 -4.295 1.00 64.31 82 ILE A O 1
ATOM 671 N N . SER A 1 83 ? -6.886 -6.041 -5.462 1.00 80.69 83 SER A N 1
ATOM 672 C CA . SER A 1 83 ? -6.058 -4.822 -5.549 1.00 80.69 83 SER A CA 1
ATOM 673 C C . SER A 1 83 ? -5.586 -4.357 -4.167 1.00 80.69 83 SER A C 1
ATOM 675 O O . SER A 1 83 ? -6.324 -4.415 -3.176 1.00 80.69 83 SER A O 1
ATOM 677 N N . LEU A 1 84 ? -4.343 -3.874 -4.101 1.00 85.62 84 LEU A N 1
ATOM 678 C CA . LEU A 1 84 ? -3.753 -3.351 -2.872 1.00 85.62 84 LEU A CA 1
ATOM 679 C C . LEU A 1 84 ? -4.572 -2.191 -2.298 1.00 85.62 84 LEU A C 1
ATOM 681 O O . LEU A 1 84 ? -4.774 -2.137 -1.086 1.00 85.62 84 LEU A O 1
ATOM 685 N N . ASP A 1 85 ? -5.083 -1.300 -3.146 1.00 86.44 85 ASP A N 1
ATOM 686 C CA . ASP A 1 85 ? -5.850 -0.139 -2.694 1.00 86.44 85 ASP A CA 1
ATOM 687 C C . ASP A 1 85 ? -7.147 -0.561 -1.980 1.00 86.44 85 ASP A C 1
ATOM 689 O O . ASP A 1 85 ? -7.510 0.031 -0.964 1.00 86.44 85 ASP A O 1
ATOM 693 N N . VAL A 1 86 ? -7.786 -1.656 -2.418 1.00 87.19 86 VAL A N 1
ATOM 694 C CA . VAL A 1 86 ? -8.943 -2.242 -1.714 1.00 87.19 86 VAL A CA 1
ATOM 695 C C . VAL A 1 86 ? -8.538 -2.745 -0.328 1.00 87.19 86 VAL A C 1
ATOM 697 O O . VAL A 1 86 ? -9.221 -2.459 0.654 1.00 87.19 86 VAL A O 1
ATOM 700 N N . LYS A 1 87 ? -7.409 -3.458 -0.213 1.00 88.50 87 LYS A N 1
ATOM 701 C CA . LYS A 1 87 ? -6.911 -3.948 1.088 1.00 88.50 87 LYS A CA 1
ATOM 702 C C . LYS A 1 87 ? -6.572 -2.797 2.038 1.00 88.50 87 LYS A C 1
ATOM 704 O O . LYS A 1 87 ? -6.858 -2.886 3.230 1.00 88.50 87 LYS A O 1
ATOM 709 N N . LEU A 1 88 ? -5.976 -1.724 1.520 1.00 92.25 88 LEU A N 1
ATOM 710 C CA . LEU A 1 88 ? -5.655 -0.530 2.299 1.00 92.25 88 LEU A CA 1
ATOM 711 C C . LEU A 1 88 ? -6.920 0.197 2.774 1.00 92.25 88 LEU A C 1
ATOM 713 O O . LEU A 1 88 ? -6.952 0.653 3.915 1.00 92.25 88 LEU A O 1
ATOM 717 N N . ASP A 1 89 ? -7.971 0.259 1.953 1.00 92.44 89 ASP A N 1
ATOM 718 C CA . ASP A 1 89 ? -9.245 0.867 2.355 1.00 92.44 89 ASP A CA 1
ATOM 719 C C . ASP A 1 89 ? -9.963 0.063 3.448 1.00 92.44 89 ASP A C 1
ATOM 721 O O . ASP A 1 89 ? -10.535 0.638 4.376 1.00 92.44 89 ASP A O 1
ATOM 725 N N . MET A 1 90 ? -9.857 -1.269 3.422 1.00 92.00 90 MET A N 1
ATOM 726 C CA . MET A 1 90 ? -10.425 -2.126 4.470 1.00 92.00 90 MET A CA 1
ATOM 727 C C . MET A 1 90 ? -9.848 -1.840 5.866 1.00 92.00 90 MET A C 1
ATOM 729 O O . MET A 1 90 ? -10.521 -2.110 6.862 1.00 92.00 90 MET A O 1
ATOM 733 N N . LEU A 1 91 ? -8.666 -1.220 5.970 1.00 94.75 91 LEU A N 1
ATOM 734 C CA . LEU A 1 91 ? -8.117 -0.760 7.252 1.00 94.75 91 LEU A CA 1
ATOM 735 C C . LEU A 1 91 ? -8.999 0.315 7.914 1.00 94.75 91 LEU A C 1
ATOM 737 O O . LEU A 1 91 ? -8.967 0.493 9.125 1.00 94.75 91 LEU A O 1
ATOM 741 N N . ASN A 1 92 ? -9.864 1.005 7.169 1.00 94.62 92 ASN A N 1
ATOM 742 C CA . ASN A 1 92 ? -10.813 1.954 7.752 1.00 94.62 92 ASN A CA 1
ATOM 743 C C . ASN A 1 92 ? -11.971 1.274 8.510 1.00 94.62 92 ASN A C 1
ATOM 745 O O . ASN A 1 92 ? -12.714 1.959 9.218 1.00 94.62 92 ASN A O 1
ATOM 749 N N . ALA A 1 93 ? -12.146 -0.050 8.405 1.00 92.56 93 ALA A N 1
ATOM 750 C CA . ALA A 1 93 ? -13.306 -0.757 8.953 1.00 92.56 93 ALA A CA 1
ATOM 751 C C . ALA A 1 93 ? -13.557 -0.522 10.463 1.00 92.56 93 ALA A C 1
ATOM 753 O O . ALA A 1 93 ? -14.714 -0.287 10.836 1.00 92.56 93 ALA A O 1
ATOM 754 N N . PRO A 1 94 ? -12.542 -0.493 11.353 1.00 92.31 94 PRO A N 1
ATOM 755 C CA . PRO A 1 94 ? -12.757 -0.199 12.772 1.00 92.31 94 PRO A CA 1
ATOM 756 C C . PRO A 1 94 ? -13.250 1.233 13.043 1.00 92.31 94 PRO A C 1
ATOM 758 O O . PRO A 1 94 ? -13.874 1.492 14.073 1.00 92.31 94 PRO A O 1
ATOM 761 N N . LEU A 1 95 ? -13.013 2.184 12.134 1.00 92.06 95 LEU A N 1
ATOM 762 C CA . LEU A 1 95 ? -13.335 3.602 12.343 1.00 92.06 95 LEU A CA 1
ATOM 763 C C . LEU A 1 95 ? -14.838 3.893 12.355 1.00 92.06 95 LEU A C 1
ATOM 765 O O . LEU A 1 95 ? -15.259 4.911 12.910 1.00 92.06 95 LEU A O 1
ATOM 769 N N . VAL A 1 96 ? -15.662 2.987 11.819 1.00 89.00 96 VAL A N 1
ATOM 770 C CA . VAL A 1 96 ? -17.132 3.089 11.860 1.00 89.00 96 VAL A CA 1
ATOM 771 C C . VAL A 1 96 ? -17.635 3.268 13.301 1.00 89.00 96 VAL A C 1
ATOM 773 O O . VAL A 1 96 ? -18.608 3.989 13.545 1.00 89.00 96 VAL A O 1
ATOM 776 N N . TYR A 1 97 ? -16.924 2.707 14.283 1.00 86.00 97 TYR A N 1
ATOM 777 C CA . TYR A 1 97 ? -17.299 2.788 15.694 1.00 86.00 97 TYR A CA 1
ATOM 778 C C . TYR A 1 97 ? -16.959 4.129 16.372 1.00 86.00 97 TYR A C 1
ATOM 780 O O . TYR A 1 97 ? -17.468 4.391 17.464 1.00 86.00 97 TYR A O 1
ATOM 788 N N . LEU A 1 98 ? -16.202 5.037 15.734 1.00 81.94 98 LEU A N 1
ATOM 789 C CA . LEU A 1 98 ? -16.057 6.426 16.216 1.00 81.94 98 LEU A CA 1
ATOM 790 C C . LEU A 1 98 ? -17.363 7.215 16.085 1.00 81.94 98 LEU A C 1
ATOM 792 O O . LEU A 1 98 ? -17.684 8.045 16.939 1.00 81.94 98 LEU A O 1
ATOM 796 N N . HIS A 1 99 ? -18.109 6.955 15.010 1.00 67.75 99 HIS A N 1
ATOM 797 C CA . HIS A 1 99 ? -19.335 7.670 14.654 1.00 67.75 99 HIS A CA 1
ATOM 798 C C . HIS A 1 99 ? -20.598 7.026 15.232 1.00 67.75 99 HIS A C 1
ATOM 800 O O . HIS A 1 99 ? -21.690 7.594 15.137 1.00 67.75 99 HIS A O 1
ATOM 806 N N . ALA A 1 100 ? -20.458 5.861 15.865 1.00 62.09 100 ALA A N 1
ATOM 807 C CA . ALA A 1 100 ? -21.562 5.160 16.487 1.00 62.09 100 ALA A CA 1
ATOM 808 C C . ALA A 1 100 ? -22.194 6.017 17.609 1.00 62.09 100 ALA A C 1
ATOM 810 O O . ALA A 1 100 ? -21.522 6.601 18.466 1.00 62.09 100 ALA A O 1
ATOM 811 N N . THR A 1 101 ? -23.519 6.158 17.537 1.00 50.38 101 THR A N 1
ATOM 812 C CA . THR A 1 101 ? -24.341 7.148 18.252 1.00 50.38 101 THR A CA 1
ATOM 813 C C . THR A 1 101 ? -24.207 7.045 19.779 1.00 50.38 10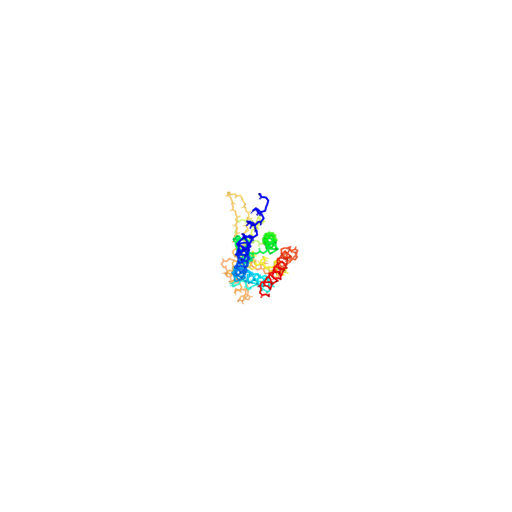1 THR A C 1
ATOM 815 O O . THR A 1 101 ? -23.919 5.982 20.309 1.00 50.38 101 THR A O 1
ATOM 818 N N . LYS A 1 102 ? -24.511 8.125 20.525 1.00 51.25 102 LYS A N 1
ATOM 819 C CA . LYS A 1 102 ? -24.404 8.249 22.007 1.00 51.25 102 LYS A CA 1
ATOM 820 C C . LYS A 1 102 ? -24.993 7.104 22.868 1.00 51.25 102 LYS A C 1
ATOM 822 O O . LYS A 1 102 ? -24.757 7.092 24.069 1.00 51.25 102 LYS A O 1
ATOM 827 N N . ARG A 1 103 ? -25.771 6.181 22.296 1.00 49.25 103 ARG A N 1
ATOM 828 C CA . ARG A 1 103 ? -26.343 5.000 22.975 1.00 49.25 103 ARG A CA 1
ATOM 829 C C . ARG A 1 103 ? -25.447 3.753 22.905 1.00 49.25 103 ARG A C 1
ATOM 831 O O . ARG A 1 103 ? -25.834 2.712 23.415 1.00 49.25 103 ARG A O 1
ATOM 838 N N . ILE A 1 104 ? -24.279 3.872 22.276 1.00 55.31 104 ILE A N 1
ATOM 839 C CA . ILE A 1 104 ? -23.327 2.801 21.987 1.00 55.31 104 ILE A CA 1
ATOM 840 C C . ILE A 1 104 ? -22.058 3.074 22.809 1.00 55.31 104 ILE A C 1
ATOM 842 O O . ILE A 1 104 ? -21.314 4.026 22.542 1.00 55.31 104 ILE A O 1
ATOM 846 N N . TYR A 1 105 ? -21.845 2.297 23.871 1.00 64.56 105 TYR A N 1
ATOM 847 C CA . TYR A 1 105 ? -20.815 2.563 24.874 1.00 64.56 105 TYR A CA 1
ATOM 848 C C . TYR A 1 105 ? -19.506 1.861 24.495 1.00 64.56 105 TYR A C 1
ATOM 850 O O . TYR A 1 105 ? -19.166 0.806 25.025 1.00 64.56 105 TYR A O 1
ATOM 858 N N . LEU A 1 106 ? -18.742 2.481 23.589 1.00 76.69 106 LEU A N 1
ATOM 859 C CA . LEU A 1 106 ? -17.285 2.392 23.689 1.00 76.69 106 LEU A CA 1
ATOM 860 C C . LEU A 1 106 ? -16.835 3.269 24.853 1.00 76.69 106 LEU A C 1
ATOM 862 O O . LEU A 1 106 ? -17.255 4.430 24.953 1.00 76.69 106 LEU A O 1
ATOM 866 N N . SER A 1 107 ? -15.977 2.720 25.709 1.00 81.75 107 SER A N 1
ATOM 867 C CA . SER A 1 107 ? -15.353 3.473 26.791 1.00 81.75 107 SER A CA 1
ATOM 868 C C . SER A 1 107 ? -14.536 4.655 26.257 1.00 81.75 107 SER A C 1
ATOM 870 O O . SER A 1 107 ? -14.141 4.712 25.088 1.00 81.75 107 SER A O 1
ATOM 872 N N . GLU A 1 108 ? -14.250 5.621 27.129 1.00 84.94 108 GLU A N 1
ATOM 873 C CA . GLU A 1 108 ? -13.394 6.754 26.775 1.00 84.94 108 GLU A CA 1
ATOM 874 C C . GLU A 1 108 ? -11.985 6.296 26.356 1.00 84.94 108 GLU A C 1
ATOM 876 O O . GLU A 1 108 ? -11.415 6.852 25.419 1.00 84.94 108 GLU A O 1
ATOM 881 N N . SER A 1 109 ? -11.443 5.255 26.998 1.00 86.81 109 SER A N 1
ATOM 882 C CA . SER A 1 109 ? -10.157 4.652 26.629 1.00 86.81 109 SER A CA 1
ATOM 883 C C . SER A 1 109 ? -10.199 4.031 25.235 1.00 86.81 109 SER A C 1
ATOM 885 O O . SER A 1 109 ? -9.338 4.344 24.414 1.00 86.81 109 SER A O 1
ATOM 887 N N . SER A 1 110 ? -11.223 3.231 24.930 1.00 87.94 110 SER A N 1
ATOM 888 C CA . SER A 1 110 ? -11.397 2.606 23.613 1.00 87.94 110 SER A CA 1
ATOM 889 C C . SER A 1 110 ? -11.566 3.652 22.510 1.00 87.94 110 SER A C 1
ATOM 891 O O . SER A 1 110 ? -10.985 3.518 21.435 1.00 87.94 110 SER A O 1
ATOM 893 N N . ARG A 1 111 ? -12.281 4.752 22.789 1.00 88.50 111 ARG A N 1
ATOM 894 C CA . ARG A 1 111 ? -12.396 5.895 21.867 1.00 88.50 111 ARG A CA 1
ATOM 895 C C . ARG A 1 111 ? -11.057 6.596 21.640 1.00 88.50 111 ARG A C 1
ATOM 897 O O . ARG A 1 111 ? -10.740 6.910 20.501 1.00 88.50 111 ARG A O 1
ATOM 904 N N . LYS A 1 112 ? -10.262 6.831 22.691 1.00 91.06 112 LYS A N 1
ATOM 905 C CA . LYS A 1 112 ? -8.922 7.436 22.560 1.00 91.06 112 LYS A CA 1
ATOM 906 C C . LYS A 1 112 ? -7.995 6.574 21.708 1.00 91.06 112 LYS A C 1
ATOM 908 O O . LYS A 1 112 ? -7.312 7.113 20.842 1.00 91.06 112 LYS A O 1
ATOM 913 N N . LEU A 1 113 ? -8.004 5.257 21.922 1.00 93.88 113 LEU A N 1
ATOM 914 C CA . LEU A 1 113 ? -7.224 4.322 21.113 1.00 93.88 113 LEU A CA 1
ATOM 915 C C . LEU A 1 113 ? -7.671 4.340 19.648 1.00 93.88 113 LEU A C 1
ATOM 917 O O . LEU A 1 113 ? -6.828 4.476 18.774 1.00 93.88 113 LEU A O 1
ATOM 921 N N . LEU A 1 114 ? -8.979 4.301 19.382 1.00 92.94 114 LEU A N 1
ATOM 922 C CA . LEU A 1 114 ? -9.511 4.330 18.019 1.00 92.94 114 LEU A CA 1
ATOM 923 C C . LEU A 1 114 ? -9.251 5.668 17.296 1.00 92.94 114 LEU A C 1
ATOM 925 O O . LEU A 1 114 ? -9.007 5.686 16.092 1.00 92.94 114 LEU A O 1
ATOM 929 N N . THR A 1 115 ? -9.255 6.795 18.013 1.00 93.88 115 THR A N 1
ATOM 930 C CA . THR A 1 115 ? -8.823 8.087 17.453 1.00 93.88 115 THR A CA 1
ATOM 931 C C . THR A 1 115 ? -7.333 8.067 17.122 1.00 93.88 115 THR A C 1
ATOM 933 O O . THR A 1 115 ? -6.945 8.482 16.037 1.00 93.88 115 THR A O 1
ATOM 936 N N . HIS A 1 116 ? -6.495 7.534 18.013 1.00 96.06 116 HIS A N 1
ATOM 937 C CA . HIS A 1 116 ? -5.064 7.411 17.741 1.00 96.06 116 HIS A CA 1
ATOM 938 C C . HIS A 1 116 ? -4.781 6.482 16.549 1.00 96.06 116 HIS A C 1
ATOM 940 O O . HIS A 1 116 ? -3.943 6.805 15.709 1.00 96.06 116 HIS A O 1
ATOM 946 N N . TYR A 1 117 ? -5.526 5.378 16.432 1.00 96.75 117 TYR A N 1
ATOM 947 C CA . TYR A 1 117 ? -5.511 4.490 15.271 1.00 96.75 117 TYR A CA 1
ATOM 948 C C . TYR A 1 117 ? -5.804 5.248 13.974 1.00 96.75 117 TYR A C 1
ATOM 950 O O . TYR A 1 117 ? -5.048 5.131 13.013 1.00 96.75 117 TYR A O 1
ATOM 958 N N . LYS A 1 118 ? -6.860 6.073 13.959 1.00 96.44 118 LYS A N 1
ATOM 959 C CA . LYS A 1 118 ? -7.219 6.912 12.806 1.00 96.44 118 LYS A CA 1
ATOM 960 C C . LYS A 1 118 ? -6.062 7.814 12.373 1.00 96.44 118 LYS A C 1
ATOM 962 O O . LYS A 1 118 ? -5.775 7.908 11.178 1.00 96.44 118 LYS A O 1
ATOM 967 N N . ASP A 1 119 ? -5.413 8.473 13.329 1.00 96.81 119 ASP A N 1
ATOM 968 C CA . ASP A 1 119 ? -4.308 9.393 13.049 1.00 96.81 119 ASP A CA 1
ATOM 969 C C . ASP A 1 119 ? -3.089 8.640 12.491 1.00 96.81 119 ASP A C 1
ATOM 971 O O . ASP A 1 119 ? -2.504 9.063 11.492 1.00 96.81 119 ASP A O 1
ATOM 975 N N . LEU A 1 120 ? -2.748 7.486 13.079 1.00 97.19 120 LEU A N 1
ATOM 976 C CA . LEU A 1 120 ? -1.669 6.615 12.599 1.00 97.19 120 LEU A CA 1
ATOM 977 C C . LEU A 1 120 ? -1.945 6.067 11.196 1.00 97.19 120 LEU A C 1
ATOM 979 O O . LEU A 1 120 ? -1.054 6.095 10.348 1.00 97.19 120 LEU A O 1
ATOM 983 N N . LEU A 1 121 ? -3.169 5.596 10.940 1.00 97.50 121 LEU A N 1
ATOM 984 C CA . LEU A 1 121 ? -3.577 5.074 9.638 1.00 97.50 121 LEU A CA 1
ATOM 985 C C . LEU A 1 121 ? -3.499 6.165 8.564 1.00 97.50 121 LEU A C 1
ATOM 987 O O . LEU A 1 121 ? -2.942 5.940 7.493 1.00 97.50 121 LEU A O 1
ATOM 991 N N . SER A 1 122 ? -3.987 7.367 8.873 1.00 97.25 122 SER A N 1
ATOM 992 C CA . SER A 1 122 ? -3.929 8.511 7.954 1.00 97.25 122 SER A CA 1
ATOM 993 C C . SER A 1 122 ? -2.482 8.902 7.633 1.00 97.25 122 SER A C 1
ATOM 995 O O . SER A 1 122 ? -2.145 9.138 6.472 1.00 97.25 122 SER A O 1
ATOM 997 N N . ALA A 1 123 ? -1.612 8.930 8.649 1.00 97.50 123 ALA A N 1
ATOM 998 C CA . ALA A 1 123 ? -0.187 9.194 8.468 1.00 97.50 123 ALA A CA 1
ATOM 999 C C . ALA A 1 123 ? 0.485 8.115 7.606 1.00 97.50 123 ALA A C 1
ATOM 1001 O O . ALA A 1 123 ? 1.256 8.447 6.708 1.00 97.50 123 ALA A O 1
ATOM 1002 N N . PHE A 1 124 ? 0.165 6.840 7.841 1.00 97.38 124 PHE A N 1
ATOM 1003 C CA . PHE A 1 124 ? 0.663 5.719 7.047 1.00 97.38 124 PHE A CA 1
ATOM 1004 C C . PHE A 1 124 ? 0.259 5.829 5.571 1.00 97.38 124 PHE A C 1
ATOM 1006 O O . PHE A 1 124 ? 1.137 5.812 4.712 1.00 97.38 124 PHE A O 1
ATOM 1013 N N . LEU A 1 125 ? -1.036 5.979 5.272 1.00 96.69 125 LEU A N 1
ATOM 1014 C CA . LEU A 1 125 ? -1.546 6.010 3.894 1.00 96.69 125 LEU A CA 1
ATOM 1015 C C . LEU A 1 125 ? -0.997 7.202 3.100 1.00 96.69 125 LEU A C 1
ATOM 1017 O O . LEU A 1 125 ? -0.597 7.055 1.942 1.00 96.69 125 LEU A O 1
ATOM 1021 N N . SER A 1 126 ? -0.934 8.371 3.743 1.00 96.75 126 SER A N 1
ATOM 1022 C CA . SER A 1 126 ? -0.340 9.571 3.153 1.00 96.75 126 SER A CA 1
ATOM 1023 C C . SER A 1 126 ? 1.143 9.355 2.854 1.00 96.75 126 SER A C 1
ATOM 1025 O O . SER A 1 126 ? 1.590 9.564 1.725 1.00 96.75 126 SER A O 1
ATOM 1027 N N . LYS A 1 127 ? 1.900 8.841 3.836 1.00 96.75 127 LYS A N 1
ATOM 1028 C CA . LYS A 1 127 ? 3.343 8.649 3.683 1.00 96.75 127 LYS A CA 1
ATOM 1029 C C . LYS A 1 127 ? 3.687 7.585 2.646 1.00 96.75 127 LYS A C 1
ATOM 1031 O O . LYS A 1 127 ? 4.621 7.778 1.879 1.00 96.75 127 LYS A O 1
ATOM 1036 N N . LEU A 1 128 ? 2.923 6.495 2.592 1.00 96.25 128 LEU A N 1
ATOM 1037 C CA . LEU A 1 128 ? 3.087 5.443 1.590 1.00 96.25 128 LEU A CA 1
ATOM 1038 C C . LEU A 1 128 ? 2.887 5.984 0.169 1.00 96.25 128 LEU A C 1
ATOM 1040 O O . LEU A 1 128 ? 3.664 5.663 -0.727 1.00 96.25 128 LEU A O 1
ATOM 1044 N N . SER A 1 129 ? 1.863 6.818 -0.027 1.00 94.94 129 SER A N 1
ATOM 1045 C CA . SER A 1 129 ? 1.575 7.426 -1.330 1.00 94.94 129 SER A CA 1
ATOM 1046 C C . SER A 1 129 ? 2.689 8.387 -1.752 1.00 94.94 129 SER A C 1
ATOM 1048 O O . SER A 1 129 ? 3.196 8.276 -2.865 1.00 94.94 129 SER A O 1
ATOM 1050 N N . GLU A 1 130 ? 3.133 9.255 -0.837 1.00 94.94 130 GLU A N 1
ATOM 1051 C CA . GLU A 1 130 ? 4.258 10.176 -1.050 1.00 94.94 130 GLU A CA 1
ATOM 1052 C C . GLU A 1 130 ? 5.552 9.419 -1.401 1.00 94.94 130 GLU A C 1
ATOM 1054 O O . GLU A 1 130 ? 6.218 9.726 -2.390 1.00 94.94 130 GLU A O 1
ATOM 1059 N N . GLU A 1 131 ? 5.912 8.403 -0.611 1.00 94.81 131 GLU A N 1
ATOM 1060 C CA . GLU A 1 131 ? 7.129 7.612 -0.818 1.00 94.81 131 GLU A CA 1
ATOM 1061 C C . GLU A 1 131 ? 7.082 6.825 -2.131 1.00 94.81 131 GLU A C 1
ATOM 1063 O O . GLU A 1 131 ? 8.082 6.785 -2.853 1.00 94.81 131 GLU A O 1
ATOM 1068 N N . SER A 1 132 ? 5.926 6.248 -2.475 1.00 93.81 132 SER A N 1
ATOM 1069 C CA . SER A 1 132 ? 5.724 5.552 -3.746 1.00 93.81 132 SER A CA 1
ATOM 1070 C C . SER A 1 132 ? 5.868 6.500 -4.934 1.00 93.81 132 SER A C 1
ATOM 1072 O O . SER A 1 132 ? 6.558 6.159 -5.891 1.00 93.81 132 SER A O 1
ATOM 1074 N N . GLU A 1 133 ? 5.246 7.677 -4.899 1.00 93.38 133 GLU A N 1
ATOM 1075 C CA . GLU A 1 133 ? 5.317 8.644 -5.997 1.00 93.38 133 GLU A CA 1
ATOM 1076 C C . GLU A 1 133 ? 6.749 9.162 -6.189 1.00 93.38 133 GLU A C 1
ATOM 1078 O O . GLU A 1 133 ? 7.286 9.148 -7.299 1.00 93.38 133 GLU A O 1
ATOM 1083 N N . LEU A 1 134 ? 7.419 9.540 -5.095 1.00 91.75 134 LEU A N 1
ATOM 1084 C CA . LEU A 1 134 ? 8.815 9.985 -5.123 1.00 91.75 134 LEU A CA 1
ATOM 1085 C C . LEU A 1 134 ? 9.769 8.900 -5.629 1.00 91.75 134 LEU A C 1
ATOM 1087 O O . LEU A 1 134 ? 10.782 9.204 -6.267 1.00 91.75 134 LEU A O 1
ATOM 1091 N N . CYS A 1 135 ? 9.498 7.641 -5.296 1.00 92.00 135 CYS A N 1
ATOM 1092 C CA . CYS A 1 135 ? 10.304 6.519 -5.746 1.00 92.00 135 CYS A CA 1
ATOM 1093 C C . CYS A 1 135 ? 10.079 6.244 -7.241 1.00 92.00 135 CYS A C 1
ATOM 1095 O O . CYS A 1 135 ? 11.056 6.193 -7.988 1.00 92.00 135 CYS A O 1
ATOM 1097 N N . LEU A 1 136 ? 8.823 6.220 -7.699 1.00 92.69 136 LEU A N 1
ATOM 1098 C CA . LEU A 1 136 ? 8.470 6.020 -9.107 1.00 92.69 136 LEU A CA 1
ATOM 1099 C C . LEU A 1 136 ? 9.007 7.139 -10.008 1.00 92.69 136 LEU A C 1
ATOM 1101 O O . LEU A 1 136 ? 9.545 6.867 -11.078 1.00 92.69 136 LEU A O 1
ATOM 1105 N N . ASN A 1 137 ? 8.906 8.397 -9.574 1.00 92.06 137 ASN A N 1
ATOM 1106 C CA . ASN A 1 137 ? 9.413 9.535 -10.341 1.00 92.06 137 ASN A CA 1
ATOM 1107 C C . ASN A 1 137 ? 10.935 9.475 -10.489 1.00 92.06 137 ASN A C 1
ATOM 1109 O O . ASN A 1 137 ? 11.448 9.647 -11.592 1.00 92.06 137 ASN A O 1
ATOM 1113 N N . LYS A 1 138 ? 11.664 9.167 -9.406 1.00 89.69 138 LYS A N 1
ATOM 1114 C CA . LYS A 1 138 ? 13.123 9.008 -9.488 1.00 89.69 138 LYS A CA 1
ATOM 1115 C C . LYS A 1 138 ? 13.510 7.809 -10.356 1.00 89.69 138 LYS A C 1
ATOM 1117 O O . LYS A 1 138 ? 14.450 7.930 -11.131 1.00 89.69 138 LYS A O 1
ATOM 1122 N N . TYR A 1 139 ? 12.777 6.701 -10.269 1.00 91.31 139 TYR A N 1
ATOM 1123 C CA . TYR A 1 139 ? 12.983 5.555 -11.148 1.00 91.31 139 TYR A CA 1
ATOM 1124 C C . TYR A 1 139 ? 12.838 5.943 -12.623 1.00 91.31 139 TYR A C 1
ATOM 1126 O O . TYR A 1 139 ? 13.772 5.752 -13.395 1.00 91.31 139 TYR A O 1
ATOM 1134 N N . LYS A 1 140 ? 11.729 6.595 -12.995 1.00 92.62 140 LYS A N 1
ATOM 1135 C CA . LYS A 1 140 ? 11.514 7.098 -14.360 1.00 92.62 140 LYS A CA 1
ATOM 1136 C C . LYS A 1 140 ? 12.647 8.011 -14.817 1.00 92.62 140 LYS A C 1
ATOM 1138 O O . LYS A 1 140 ? 13.141 7.828 -15.918 1.00 92.62 140 LYS A O 1
ATOM 1143 N N . SER A 1 141 ? 13.105 8.942 -13.976 1.00 90.56 141 SER A N 1
ATOM 1144 C CA . SER A 1 141 ? 14.241 9.810 -14.313 1.00 90.56 141 SER A CA 1
ATOM 1145 C C . SER A 1 141 ? 15.542 9.035 -14.536 1.00 90.56 141 SER A C 1
ATOM 1147 O O . SER A 1 141 ? 16.281 9.358 -15.461 1.00 90.56 141 SER A O 1
ATOM 1149 N N . SER A 1 142 ? 15.824 8.018 -13.718 1.00 89.12 142 SER A N 1
ATOM 1150 C CA . SER A 1 142 ? 17.003 7.160 -13.886 1.00 89.12 142 SER A CA 1
ATOM 1151 C C . SER A 1 142 ? 16.946 6.358 -15.186 1.00 89.12 142 SER A C 1
ATOM 1153 O O . SER A 1 142 ? 17.938 6.308 -15.906 1.00 89.12 142 SER A O 1
ATOM 1155 N N . ILE A 1 143 ? 15.786 5.791 -15.522 1.00 89.69 143 ILE A N 1
ATOM 1156 C CA . ILE A 1 143 ? 15.586 5.049 -16.772 1.00 89.69 143 ILE A CA 1
ATOM 1157 C C . ILE A 1 143 ? 15.623 5.988 -17.992 1.00 89.69 143 ILE A C 1
ATOM 1159 O O . ILE A 1 143 ? 16.241 5.665 -18.999 1.00 89.69 143 ILE A O 1
ATOM 1163 N N . SER A 1 144 ? 15.030 7.182 -17.906 1.00 90.50 144 SER A N 1
ATOM 1164 C CA . SER A 1 144 ? 15.135 8.198 -18.961 1.00 90.50 144 SER A CA 1
ATOM 1165 C C . SER A 1 144 ? 16.585 8.600 -19.226 1.00 90.50 144 SER A C 1
ATOM 1167 O O . SER A 1 144 ? 16.968 8.728 -20.382 1.00 90.50 144 SER A O 1
ATOM 1169 N N . ALA A 1 145 ? 17.391 8.794 -18.175 1.00 87.38 145 ALA A N 1
ATOM 1170 C CA . ALA A 1 145 ? 18.815 9.102 -18.316 1.00 87.38 145 ALA A CA 1
ATOM 1171 C C . ALA A 1 145 ? 19.575 7.950 -18.984 1.00 87.38 145 ALA A C 1
ATOM 1173 O O . ALA A 1 145 ? 20.410 8.186 -19.846 1.00 87.38 145 ALA A O 1
ATOM 1174 N N . PHE A 1 146 ? 19.230 6.712 -18.636 1.00 86.31 146 PHE A N 1
ATOM 1175 C CA . PHE A 1 146 ? 19.789 5.522 -19.261 1.00 86.31 146 PHE A CA 1
ATOM 1176 C C . PHE A 1 146 ? 19.499 5.471 -20.776 1.00 86.31 146 PHE A C 1
ATOM 1178 O O . PHE A 1 146 ? 20.398 5.243 -21.578 1.00 86.31 146 PHE A O 1
ATOM 1185 N N . PHE A 1 147 ? 18.279 5.805 -21.203 1.00 87.00 147 PHE A N 1
ATOM 1186 C CA . PHE A 1 147 ? 17.931 5.854 -22.628 1.00 87.00 147 PHE A CA 1
ATOM 1187 C C . PHE A 1 147 ? 18.568 7.008 -23.421 1.00 87.00 147 PHE A C 1
ATOM 1189 O O . PHE A 1 147 ? 18.449 7.022 -24.648 1.00 87.00 147 PHE A O 1
ATOM 1196 N N . GLN A 1 148 ? 19.252 7.962 -22.778 1.00 83.69 148 GLN A N 1
ATOM 1197 C CA . GLN A 1 148 ? 20.026 8.983 -23.503 1.00 83.69 148 GLN A CA 1
ATOM 1198 C C . GLN A 1 148 ? 21.217 8.381 -24.256 1.00 83.69 148 GLN A C 1
ATOM 1200 O O . GLN A 1 148 ? 21.681 8.978 -25.222 1.00 83.69 148 GLN A O 1
ATOM 1205 N N . GLU A 1 149 ? 21.704 7.219 -23.818 1.00 79.69 149 GLU A N 1
ATOM 1206 C CA . GLU A 1 149 ? 22.853 6.528 -24.411 1.00 79.69 149 GLU A CA 1
ATOM 1207 C C . GLU A 1 149 ? 22.463 5.551 -25.531 1.00 79.69 149 GLU A C 1
ATOM 1209 O O . GLU A 1 149 ? 23.338 4.990 -26.189 1.00 79.69 149 GLU A O 1
ATOM 1214 N N . PHE A 1 150 ? 21.166 5.334 -25.760 1.00 80.31 150 PHE A N 1
ATOM 1215 C CA . PHE A 1 150 ? 20.701 4.476 -26.844 1.00 80.31 150 PHE A CA 1
ATOM 1216 C C . PHE A 1 150 ? 20.887 5.169 -28.198 1.00 80.31 150 PHE A C 1
ATOM 1218 O O . PHE A 1 150 ? 20.504 6.326 -28.383 1.00 80.31 150 PHE A O 1
ATOM 1225 N N . ASP A 1 151 ? 21.467 4.440 -29.148 1.00 70.06 151 ASP A N 1
ATOM 1226 C CA . ASP A 1 151 ? 21.747 4.929 -30.494 1.00 70.06 151 ASP A CA 1
ATOM 1227 C C . ASP A 1 151 ? 20.516 4.756 -31.398 1.00 70.06 151 ASP A C 1
ATOM 1229 O O . ASP A 1 151 ? 20.226 3.664 -31.891 1.00 70.06 151 ASP A O 1
ATOM 1233 N N . TYR A 1 152 ? 19.763 5.841 -31.600 1.00 65.44 152 TYR A N 1
ATOM 1234 C CA . TYR A 1 152 ? 18.604 5.872 -32.495 1.00 65.44 152 TYR A CA 1
ATOM 1235 C C . TYR A 1 152 ? 19.084 6.025 -33.947 1.00 65.44 152 TYR A C 1
ATOM 1237 O O . TYR A 1 152 ? 19.075 7.125 -34.499 1.00 65.44 152 TYR A O 1
ATOM 1245 N N . ASN A 1 153 ? 19.509 4.929 -34.579 1.00 54.47 153 ASN A N 1
ATOM 1246 C CA . ASN A 1 153 ? 19.845 4.924 -36.005 1.00 54.47 153 ASN A CA 1
ATOM 1247 C C . ASN A 1 153 ? 18.574 5.020 -36.865 1.00 54.47 153 ASN A C 1
ATOM 1249 O O . ASN A 1 153 ? 18.119 4.038 -37.446 1.00 54.47 153 ASN A O 1
ATOM 1253 N N . ASP A 1 154 ? 17.997 6.217 -36.967 1.00 50.47 154 ASP A N 1
ATOM 1254 C CA . ASP A 1 154 ? 16.921 6.479 -37.917 1.00 50.47 154 ASP A CA 1
ATOM 1255 C C . ASP A 1 154 ? 17.532 6.680 -39.313 1.00 50.47 154 ASP A C 1
ATOM 1257 O O . ASP A 1 154 ? 18.140 7.704 -39.626 1.00 50.47 154 ASP A O 1
ATOM 1261 N N . GLY A 1 155 ? 17.386 5.675 -40.175 1.00 47.56 155 GLY A N 1
ATOM 1262 C CA . GLY A 1 155 ? 17.785 5.738 -41.582 1.00 47.56 155 GLY A CA 1
ATOM 1263 C C . GLY A 1 155 ? 16.982 6.741 -42.429 1.00 47.56 155 GLY A C 1
ATOM 1264 O O . GLY A 1 155 ? 17.136 6.747 -43.654 1.00 47.56 155 GLY A O 1
ATOM 1265 N N . SER A 1 156 ? 16.120 7.574 -41.833 1.00 46.00 156 SER A N 1
ATOM 1266 C CA . SER A 1 156 ? 15.305 8.567 -42.528 1.00 46.00 156 SER A CA 1
ATOM 1267 C C . SER A 1 156 ? 15.751 10.016 -42.265 1.00 46.00 156 SER A C 1
ATOM 1269 O O . SER A 1 156 ? 15.528 10.598 -41.217 1.00 46.00 156 SER A O 1
ATOM 1271 N N . CYS A 1 157 ? 16.360 10.603 -43.300 1.00 42.59 157 CYS A N 1
ATOM 1272 C CA . CYS A 1 157 ? 16.307 11.999 -43.782 1.00 42.59 157 CYS A CA 1
ATOM 1273 C C . CYS A 1 157 ? 16.464 13.218 -42.840 1.00 42.59 157 CYS A C 1
ATOM 1275 O O . CYS A 1 157 ? 16.572 14.330 -43.360 1.00 42.59 157 CYS A O 1
ATOM 1277 N N . TYR A 1 158 ? 16.520 13.068 -41.526 1.00 48.72 158 TYR A N 1
ATOM 1278 C CA . TYR A 1 158 ? 16.873 14.112 -40.572 1.00 48.72 158 TYR A CA 1
ATOM 1279 C C . TYR A 1 158 ? 18.146 13.691 -39.859 1.00 48.72 158 TYR A C 1
ATOM 1281 O O . TYR A 1 158 ? 18.353 12.512 -39.612 1.00 48.72 158 TYR A O 1
ATOM 1289 N N . ASP A 1 159 ? 19.020 14.664 -39.622 1.00 47.81 159 ASP A N 1
ATOM 1290 C CA . ASP A 1 159 ? 20.357 14.492 -39.065 1.00 47.81 159 ASP A CA 1
ATOM 1291 C C . ASP A 1 159 ? 20.305 13.592 -37.817 1.00 47.81 159 ASP A C 1
ATOM 1293 O O . ASP A 1 159 ? 19.992 14.049 -36.716 1.00 47.81 159 ASP A O 1
ATOM 1297 N N . SER A 1 160 ? 20.593 12.300 -38.002 1.00 50.31 160 SER A N 1
ATOM 1298 C CA . SER A 1 160 ? 20.587 11.227 -36.996 1.00 50.31 160 SER A CA 1
ATOM 1299 C C . SER A 1 160 ? 21.690 11.409 -35.941 1.00 50.31 160 SER A C 1
ATOM 1301 O O . SER A 1 160 ? 22.083 10.478 -35.250 1.00 50.31 160 SER A O 1
ATOM 1303 N N . SER A 1 161 ? 22.224 12.625 -35.842 1.00 54.03 161 SER A N 1
ATOM 1304 C CA . SER A 1 161 ? 23.245 13.078 -34.912 1.00 54.03 161 SER A CA 1
ATOM 1305 C C . SER A 1 161 ? 22.680 13.947 -33.782 1.00 54.03 161 SER A C 1
ATOM 1307 O O . SER A 1 161 ? 23.422 14.297 -32.862 1.00 54.03 161 SER A O 1
ATOM 1309 N N . LEU A 1 162 ? 21.389 14.310 -33.825 1.00 60.28 162 LEU A N 1
ATOM 1310 C CA . LEU A 1 162 ? 20.759 15.111 -32.777 1.00 60.28 162 LEU A CA 1
ATOM 1311 C C . LEU A 1 162 ? 20.203 14.212 -31.659 1.00 60.28 162 LEU A C 1
ATOM 1313 O O . LEU A 1 162 ? 19.248 13.469 -31.893 1.00 60.28 162 LEU A O 1
ATOM 1317 N N . PRO A 1 163 ? 20.761 14.279 -30.435 1.00 71.25 163 PRO A N 1
ATOM 1318 C CA . PRO A 1 163 ? 20.255 13.503 -29.310 1.00 71.25 163 PRO A CA 1
ATOM 1319 C C . PRO A 1 163 ? 18.834 13.948 -28.945 1.00 71.25 163 PRO A C 1
ATOM 1321 O O . PRO A 1 163 ? 18.480 15.121 -29.093 1.00 71.25 163 PRO A O 1
ATOM 1324 N N . ALA A 1 164 ? 18.026 13.022 -28.423 1.00 82.19 164 ALA A N 1
ATOM 1325 C CA . ALA A 1 164 ? 16.721 13.366 -27.869 1.00 82.19 164 ALA A CA 1
ATOM 1326 C C . ALA A 1 164 ? 16.879 14.421 -26.757 1.00 82.19 164 ALA A C 1
ATOM 1328 O O . ALA A 1 164 ? 17.680 14.264 -25.834 1.00 82.19 164 ALA A O 1
ATOM 1329 N N . ILE A 1 165 ? 16.101 15.498 -26.849 1.00 87.25 165 ILE A N 1
ATOM 1330 C CA . ILE A 1 165 ? 16.090 16.609 -25.889 1.00 87.25 165 ILE A CA 1
ATOM 1331 C C . ILE A 1 165 ? 15.328 16.200 -24.623 1.00 87.25 165 ILE A C 1
ATOM 1333 O O . ILE A 1 165 ? 15.686 16.597 -23.514 1.00 87.25 165 ILE A O 1
ATOM 1337 N N . GLU A 1 166 ? 14.293 15.375 -24.781 1.00 89.56 166 GLU A N 1
ATOM 1338 C CA . GLU A 1 166 ? 13.501 14.841 -23.677 1.00 89.56 166 GLU A CA 1
ATOM 1339 C C . GLU A 1 166 ? 13.164 13.367 -23.914 1.00 89.56 166 GLU A C 1
ATOM 1341 O O . GLU A 1 166 ? 12.829 12.959 -25.030 1.00 89.56 166 GLU A O 1
ATOM 1346 N N . ILE A 1 167 ? 13.231 12.578 -22.838 1.00 91.69 167 ILE A N 1
ATOM 1347 C CA . ILE A 1 167 ? 12.843 11.169 -22.825 1.00 91.69 167 ILE A CA 1
ATOM 1348 C C . ILE A 1 167 ? 11.842 10.948 -21.699 1.00 91.69 167 ILE A C 1
ATOM 1350 O O . ILE A 1 167 ? 12.160 11.145 -20.521 1.00 91.69 167 ILE A O 1
ATOM 1354 N N . SER A 1 168 ? 10.643 10.495 -22.047 1.00 93.00 168 SER A N 1
ATOM 1355 C CA . SER A 1 168 ? 9.579 10.202 -21.089 1.00 93.00 168 SER A CA 1
ATOM 1356 C C . SER A 1 168 ? 9.280 8.705 -21.063 1.00 93.00 168 SER A C 1
ATOM 1358 O O . SER A 1 168 ? 8.988 8.100 -22.093 1.00 93.00 168 SER A O 1
ATOM 1360 N N . VAL A 1 169 ? 9.305 8.113 -19.868 1.00 93.81 169 VAL A N 1
ATOM 1361 C CA . VAL A 1 169 ? 8.976 6.699 -19.644 1.00 93.81 169 VAL A CA 1
ATOM 1362 C C . VAL A 1 169 ? 7.549 6.582 -19.114 1.00 93.81 169 VAL A C 1
ATOM 1364 O O . VAL A 1 169 ? 7.217 7.095 -18.036 1.00 93.81 169 VAL A O 1
ATOM 1367 N N . HIS A 1 170 ? 6.701 5.883 -19.862 1.00 94.00 170 HIS A N 1
ATOM 1368 C CA . HIS A 1 170 ? 5.328 5.582 -19.482 1.00 94.00 170 HIS A CA 1
ATOM 1369 C C . HIS A 1 170 ? 5.246 4.157 -18.941 1.00 94.00 170 HIS A C 1
ATOM 1371 O O . HIS A 1 170 ? 5.683 3.199 -19.576 1.00 94.00 170 HIS A O 1
ATOM 1377 N N . MET A 1 171 ? 4.676 4.024 -17.748 1.00 92.56 171 MET A N 1
ATOM 1378 C CA . MET A 1 171 ? 4.587 2.756 -17.028 1.00 92.56 171 MET A CA 1
ATOM 1379 C C . MET A 1 171 ? 3.130 2.334 -16.877 1.00 92.56 171 MET A C 1
ATOM 1381 O O . MET A 1 171 ? 2.234 3.182 -16.932 1.00 92.56 171 MET A O 1
ATOM 1385 N N . LYS A 1 172 ? 2.899 1.037 -16.677 1.00 90.81 172 LYS A N 1
ATOM 1386 C CA . LYS A 1 172 ? 1.574 0.479 -16.399 1.00 90.81 172 LYS A CA 1
ATOM 1387 C C . LYS A 1 172 ? 0.994 1.066 -15.103 1.00 90.81 172 LYS A C 1
ATOM 1389 O O . LYS A 1 172 ? 1.709 1.514 -14.207 1.00 90.81 172 LYS A O 1
ATOM 1394 N N . ASN A 1 173 ? -0.329 1.022 -14.966 1.00 83.25 173 ASN A N 1
ATOM 1395 C CA . ASN A 1 173 ? -0.995 1.471 -13.735 1.00 83.25 173 ASN A CA 1
ATOM 1396 C C . ASN A 1 173 ? -0.601 0.609 -12.517 1.00 83.25 173 ASN A C 1
ATOM 1398 O O . ASN A 1 173 ? -0.517 1.118 -11.399 1.00 83.25 173 ASN A O 1
ATOM 1402 N N . SER A 1 174 ? -0.295 -0.671 -12.748 1.00 85.31 174 SER A N 1
ATOM 1403 C CA . SER A 1 174 ? 0.166 -1.643 -11.751 1.00 85.31 174 SER A CA 1
ATOM 1404 C C . SER A 1 174 ? 1.495 -1.267 -11.093 1.00 85.31 174 SER A C 1
ATOM 1406 O O . SER A 1 174 ? 1.716 -1.636 -9.941 1.00 85.31 174 SER A O 1
ATOM 1408 N N . SER A 1 175 ? 2.355 -0.467 -11.737 1.00 89.38 175 SER A N 1
ATOM 1409 C CA . SER A 1 175 ? 3.677 -0.123 -11.190 1.00 89.38 175 SER A CA 1
ATOM 1410 C C . SER A 1 175 ? 3.590 0.612 -9.855 1.00 89.38 175 SER A C 1
ATOM 1412 O O . SER A 1 175 ? 4.425 0.410 -8.974 1.00 89.38 175 SER A O 1
ATOM 1414 N N . SER A 1 176 ? 2.573 1.465 -9.684 1.00 89.25 176 SER A N 1
ATOM 1415 C CA . SER A 1 176 ? 2.362 2.167 -8.416 1.00 89.25 176 SER A CA 1
ATOM 1416 C C . SER A 1 176 ? 1.947 1.201 -7.306 1.00 89.25 176 SER A C 1
ATOM 1418 O O . SER A 1 176 ? 2.469 1.294 -6.197 1.00 89.25 176 SER A O 1
ATOM 1420 N N . GLU A 1 177 ? 1.054 0.252 -7.595 1.00 88.12 177 GLU A N 1
ATOM 1421 C CA . GLU A 1 177 ? 0.626 -0.759 -6.623 1.00 88.12 177 GLU A CA 1
ATOM 1422 C C . GLU A 1 177 ? 1.785 -1.685 -6.235 1.00 88.12 177 GLU A C 1
ATOM 1424 O O . GLU A 1 177 ? 2.039 -1.894 -5.046 1.00 88.12 177 GLU A O 1
ATOM 1429 N N . MET A 1 178 ? 2.539 -2.162 -7.226 1.00 89.00 178 MET A N 1
ATOM 1430 C CA . MET A 1 178 ? 3.744 -2.971 -7.045 1.00 89.00 178 MET A CA 1
ATOM 1431 C C . MET A 1 178 ? 4.766 -2.270 -6.142 1.00 89.00 178 MET A C 1
ATOM 1433 O O . MET A 1 178 ? 5.296 -2.871 -5.205 1.00 89.00 178 MET A O 1
ATOM 1437 N N . LEU A 1 179 ? 4.994 -0.974 -6.363 1.00 91.19 179 LEU A N 1
ATOM 1438 C CA . LEU A 1 179 ? 5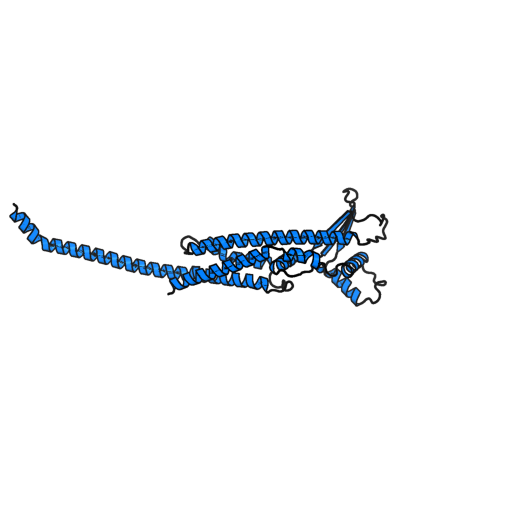.944 -0.190 -5.583 1.00 91.19 179 LEU A CA 1
ATOM 1439 C C . LEU A 1 179 ? 5.469 0.076 -4.151 1.00 91.19 179 LEU A C 1
ATOM 1441 O O . LEU A 1 179 ? 6.252 -0.080 -3.214 1.00 91.19 179 LEU A O 1
ATOM 1445 N N . LYS A 1 180 ? 4.189 0.421 -3.952 1.00 92.12 180 LYS A N 1
ATOM 1446 C CA . LYS A 1 180 ? 3.588 0.524 -2.609 1.00 92.12 180 LYS A CA 1
ATOM 1447 C C . LYS A 1 180 ? 3.767 -0.786 -1.841 1.00 92.12 180 LYS A C 1
ATOM 1449 O O . LYS A 1 180 ? 4.139 -0.775 -0.667 1.00 92.12 180 LYS A O 1
ATOM 1454 N N . PHE A 1 181 ? 3.534 -1.916 -2.502 1.00 89.69 181 PHE A N 1
ATOM 1455 C CA . PHE A 1 181 ? 3.667 -3.227 -1.886 1.00 89.69 181 PHE A CA 1
ATOM 1456 C C . PHE A 1 181 ? 5.122 -3.547 -1.510 1.00 89.69 181 PHE A C 1
ATOM 1458 O O . PHE A 1 181 ? 5.398 -3.954 -0.379 1.00 89.69 181 PHE A O 1
ATOM 1465 N N . ALA A 1 182 ? 6.063 -3.269 -2.415 1.00 89.88 182 ALA A N 1
ATOM 1466 C CA . ALA A 1 182 ? 7.492 -3.416 -2.162 1.00 89.88 182 ALA A CA 1
ATOM 1467 C C . ALA A 1 182 ? 7.974 -2.538 -0.994 1.00 89.88 182 ALA A C 1
ATOM 1469 O O . ALA A 1 182 ? 8.733 -3.004 -0.144 1.00 89.88 182 ALA A O 1
ATOM 1470 N N . ILE A 1 183 ? 7.475 -1.301 -0.890 1.00 92.12 183 ILE A N 1
ATOM 1471 C CA . ILE A 1 183 ? 7.748 -0.386 0.228 1.00 92.12 183 ILE A CA 1
ATOM 1472 C C . ILE A 1 183 ? 7.246 -0.958 1.561 1.00 92.12 183 ILE A C 1
ATOM 1474 O O . ILE A 1 183 ? 7.982 -0.959 2.551 1.00 92.12 183 ILE A O 1
ATOM 1478 N N . ILE A 1 184 ? 6.010 -1.469 1.598 1.00 91.12 184 ILE A N 1
ATOM 1479 C CA . ILE A 1 184 ? 5.429 -2.077 2.806 1.00 91.12 184 ILE A CA 1
ATOM 1480 C C . ILE A 1 184 ? 6.306 -3.237 3.289 1.00 91.12 184 ILE A C 1
ATOM 1482 O O . ILE A 1 184 ? 6.668 -3.298 4.472 1.00 91.12 184 ILE A O 1
ATOM 1486 N N . LYS A 1 185 ? 6.669 -4.122 2.356 1.00 87.25 185 LYS A N 1
ATOM 1487 C CA . LYS A 1 185 ? 7.449 -5.332 2.619 1.00 87.25 185 LYS A CA 1
ATOM 1488 C C . LYS A 1 185 ? 8.935 -5.111 2.819 1.00 87.25 185 LYS A C 1
ATOM 1490 O O . LYS A 1 185 ? 9.594 -5.987 3.372 1.00 87.25 185 LYS A O 1
ATOM 1495 N N . ARG A 1 186 ? 9.453 -3.969 2.373 1.00 87.94 186 ARG A N 1
ATOM 1496 C CA . ARG A 1 186 ? 10.892 -3.719 2.239 1.00 87.94 186 ARG A CA 1
ATOM 1497 C C . ARG A 1 186 ? 11.577 -4.775 1.378 1.00 87.94 186 ARG A C 1
ATOM 1499 O O . ARG A 1 186 ? 12.624 -5.301 1.739 1.00 87.94 186 ARG A O 1
ATOM 1506 N N . SER A 1 187 ? 10.943 -5.118 0.265 1.00 86.19 187 SER A N 1
ATOM 1507 C CA . SER A 1 187 ? 11.434 -6.130 -0.664 1.00 86.19 187 SER A CA 1
ATOM 1508 C C . SER A 1 187 ? 11.942 -5.489 -1.943 1.00 86.19 187 SER A C 1
ATOM 1510 O O . SER A 1 187 ? 11.374 -4.510 -2.425 1.00 86.19 187 SER A O 1
ATOM 1512 N N . GLU A 1 188 ? 12.981 -6.080 -2.520 1.00 86.94 188 GLU A N 1
ATOM 1513 C CA . GLU A 1 188 ? 13.445 -5.711 -3.852 1.00 86.94 188 GLU A CA 1
ATOM 1514 C C . GLU A 1 188 ? 12.371 -5.990 -4.905 1.00 86.94 188 GLU A C 1
ATOM 1516 O O . GLU A 1 188 ? 11.624 -6.968 -4.821 1.00 86.94 188 GLU A O 1
ATOM 1521 N N . ILE A 1 189 ? 12.317 -5.128 -5.914 1.00 88.12 189 ILE A N 1
ATOM 1522 C CA . ILE A 1 189 ? 11.393 -5.235 -7.036 1.00 88.12 189 ILE A CA 1
ATOM 1523 C C . ILE A 1 189 ? 12.076 -4.734 -8.306 1.00 88.12 189 ILE A C 1
ATOM 1525 O O . ILE A 1 189 ? 12.970 -3.891 -8.235 1.00 88.12 189 ILE A O 1
ATOM 1529 N N . THR A 1 190 ? 11.652 -5.265 -9.448 1.00 87.75 190 THR A N 1
ATOM 1530 C CA . THR A 1 190 ? 11.979 -4.739 -10.775 1.00 87.75 190 THR A CA 1
ATOM 1531 C C . THR A 1 190 ? 10.713 -4.174 -11.403 1.00 87.75 190 THR A C 1
ATOM 1533 O O . THR A 1 190 ? 9.626 -4.717 -11.194 1.00 87.75 190 THR A O 1
ATOM 1536 N N . LEU A 1 191 ? 10.845 -3.070 -12.134 1.00 89.94 191 LEU A N 1
ATOM 1537 C CA . LEU A 1 191 ? 9.732 -2.450 -12.854 1.00 89.94 191 LEU A CA 1
ATOM 1538 C C . LEU A 1 191 ? 9.997 -2.358 -14.366 1.00 89.94 191 LEU A C 1
ATOM 1540 O O . LEU A 1 191 ? 9.272 -1.658 -15.071 1.00 89.94 191 LEU A O 1
ATOM 1544 N N . ILE A 1 192 ? 11.010 -3.060 -14.883 1.00 89.06 192 ILE A N 1
ATOM 1545 C CA . ILE A 1 192 ? 11.378 -3.026 -16.310 1.00 89.06 192 ILE A CA 1
ATOM 1546 C C . ILE A 1 192 ? 10.230 -3.521 -17.193 1.00 89.06 192 ILE A C 1
ATOM 1548 O O . ILE A 1 192 ? 9.906 -2.892 -18.204 1.00 89.06 192 ILE A O 1
ATOM 1552 N N . ASP A 1 193 ? 9.584 -4.614 -16.789 1.00 87.19 193 ASP A N 1
ATOM 1553 C CA . ASP A 1 193 ? 8.446 -5.213 -17.504 1.00 87.19 193 ASP A CA 1
ATOM 1554 C C . ASP A 1 193 ? 7.155 -4.398 -17.352 1.00 87.19 193 ASP A C 1
ATOM 1556 O O . ASP A 1 193 ? 6.165 -4.599 -18.060 1.00 87.19 193 ASP A O 1
ATOM 1560 N N . GLU A 1 194 ? 7.187 -3.420 -16.449 1.00 90.38 194 GLU A N 1
ATOM 1561 C CA . GLU A 1 194 ? 6.110 -2.474 -16.225 1.00 90.38 194 GLU A CA 1
ATOM 1562 C C . GLU A 1 194 ? 6.250 -1.204 -17.076 1.00 90.38 194 GLU A C 1
ATOM 1564 O O . GLU A 1 194 ? 5.353 -0.358 -17.069 1.00 90.38 194 GLU A O 1
ATOM 1569 N N . ILE A 1 195 ? 7.342 -1.056 -17.834 1.00 92.00 195 ILE A N 1
ATOM 1570 C CA . ILE A 1 195 ? 7.480 -0.004 -18.845 1.00 92.00 195 ILE A CA 1
ATOM 1571 C C . ILE A 1 195 ? 6.608 -0.377 -20.044 1.00 92.00 195 ILE A C 1
ATOM 1573 O O . ILE A 1 195 ? 6.890 -1.352 -20.740 1.00 92.00 195 ILE A O 1
ATOM 1577 N N . ASN A 1 196 ? 5.571 0.424 -20.285 1.00 92.38 196 ASN A N 1
ATOM 1578 C CA . ASN A 1 196 ? 4.613 0.217 -21.366 1.00 92.38 196 ASN A CA 1
ATOM 1579 C C . ASN A 1 196 ? 5.015 0.948 -22.647 1.00 92.38 196 ASN A C 1
ATOM 1581 O O . ASN A 1 196 ? 4.762 0.453 -23.732 1.00 92.38 196 ASN A O 1
ATOM 1585 N N . SER A 1 197 ? 5.612 2.134 -22.544 1.00 92.94 197 SER A N 1
ATOM 1586 C CA . SER A 1 197 ? 6.133 2.841 -23.714 1.00 92.94 197 SER A CA 1
ATOM 1587 C C . SER A 1 197 ? 7.192 3.865 -23.333 1.00 92.94 197 SER A C 1
ATOM 1589 O O . SER A 1 197 ? 7.255 4.336 -22.192 1.00 92.94 197 SER A O 1
ATOM 1591 N N . VAL A 1 198 ? 8.025 4.226 -24.305 1.00 92.88 198 VAL A N 1
ATOM 1592 C CA . VAL A 1 198 ? 9.047 5.265 -24.149 1.00 92.88 198 VAL A CA 1
ATOM 1593 C C . VAL A 1 198 ? 8.897 6.277 -25.272 1.00 92.88 198 VAL A C 1
ATOM 1595 O O . VAL A 1 198 ? 8.800 5.917 -26.445 1.00 92.88 198 VAL A O 1
ATOM 1598 N N . LYS A 1 199 ? 8.851 7.555 -24.902 1.00 92.38 199 LYS A N 1
ATOM 1599 C CA . LYS A 1 199 ? 8.734 8.674 -25.831 1.00 92.38 199 LYS A CA 1
ATOM 1600 C C . LYS A 1 199 ? 10.039 9.451 -25.890 1.00 92.38 199 LYS A C 1
ATOM 1602 O O . LYS A 1 199 ? 10.536 9.896 -24.861 1.00 92.38 199 LYS A O 1
ATOM 1607 N N . PHE A 1 200 ? 10.507 9.682 -27.105 1.00 90.38 200 PHE A N 1
ATOM 1608 C CA . PHE A 1 200 ? 11.672 10.484 -27.447 1.00 90.38 200 PHE A CA 1
ATOM 1609 C C . PHE A 1 200 ? 11.215 11.764 -28.124 1.00 90.38 200 PHE A C 1
ATOM 1611 O O . PHE A 1 200 ? 10.434 11.711 -29.072 1.00 90.38 200 PHE A O 1
ATOM 1618 N N . VAL A 1 201 ? 11.678 12.913 -27.644 1.00 89.94 201 VAL A N 1
ATOM 1619 C CA . VAL A 1 201 ? 11.408 14.222 -28.247 1.00 89.94 201 VAL A CA 1
ATOM 1620 C C . VAL A 1 201 ? 12.713 14.778 -28.788 1.00 89.94 201 VAL A C 1
ATOM 1622 O O . VAL A 1 201 ? 13.670 14.951 -28.041 1.00 89.94 201 VAL A O 1
ATOM 1625 N N . PHE A 1 202 ? 12.738 15.073 -30.083 1.00 86.19 202 PHE A N 1
ATOM 1626 C CA . PHE A 1 202 ? 13.912 15.593 -30.790 1.00 86.19 202 PHE A CA 1
ATOM 1627 C C . PHE A 1 202 ? 13.780 17.087 -31.104 1.00 86.19 202 PHE A C 1
ATOM 1629 O O . PHE A 1 202 ? 14.780 17.774 -31.274 1.00 86.19 202 PHE A O 1
ATOM 1636 N N . CYS A 1 203 ? 12.547 17.597 -31.162 1.00 84.38 203 CYS A N 1
ATOM 1637 C CA . CYS A 1 203 ? 12.250 19.017 -31.312 1.00 84.38 203 CYS A CA 1
ATOM 1638 C C . CYS A 1 203 ? 10.965 19.350 -30.547 1.00 84.38 203 CYS A C 1
ATOM 1640 O O . CYS A 1 203 ? 9.933 18.714 -30.773 1.00 84.38 203 CYS A O 1
ATOM 1642 N N . ASP A 1 204 ? 11.028 20.330 -29.647 1.00 85.75 204 ASP A N 1
ATOM 1643 C CA . ASP A 1 204 ? 9.913 20.781 -28.808 1.00 85.75 204 ASP A CA 1
ATOM 1644 C C . ASP A 1 204 ? 9.253 22.081 -29.313 1.00 85.75 204 ASP A C 1
ATOM 1646 O O . ASP A 1 204 ? 8.263 22.531 -28.732 1.00 85.75 204 ASP A O 1
ATOM 1650 N N . ASP A 1 205 ? 9.740 22.653 -30.423 1.00 86.62 205 ASP A N 1
ATOM 1651 C CA . ASP A 1 205 ? 9.118 23.801 -31.091 1.00 86.62 205 ASP A CA 1
ATOM 1652 C C . ASP A 1 205 ? 7.694 23.430 -31.547 1.00 86.62 205 ASP A C 1
ATOM 1654 O O . ASP A 1 205 ? 7.541 22.531 -32.377 1.00 86.62 205 ASP A O 1
ATOM 1658 N N . PRO A 1 206 ? 6.636 24.128 -31.088 1.00 86.06 206 PRO A N 1
ATOM 1659 C CA . PRO A 1 206 ? 5.262 23.850 -31.501 1.00 86.06 206 PRO A CA 1
ATOM 1660 C C . PRO A 1 206 ? 5.041 23.854 -33.019 1.00 86.06 206 PRO A C 1
ATOM 1662 O O . PRO A 1 206 ? 4.134 23.174 -33.500 1.00 86.06 206 PRO A O 1
ATOM 1665 N N . ALA A 1 207 ? 5.837 24.616 -33.777 1.00 85.94 207 ALA A N 1
ATOM 1666 C CA . ALA A 1 207 ? 5.738 24.665 -35.235 1.00 85.94 207 ALA A CA 1
ATOM 1667 C C . ALA A 1 207 ? 6.383 23.452 -35.929 1.00 85.94 207 ALA A C 1
ATOM 1669 O O . ALA A 1 207 ? 6.000 23.128 -37.051 1.00 85.94 207 ALA A O 1
ATOM 1670 N N . ASN A 1 208 ? 7.336 22.786 -35.270 1.00 84.31 208 ASN A N 1
ATOM 1671 C CA . ASN A 1 208 ? 8.152 21.703 -35.822 1.00 84.31 208 ASN A CA 1
ATOM 1672 C C . ASN A 1 208 ? 8.349 20.579 -34.795 1.00 84.31 208 ASN A C 1
ATOM 1674 O O . ASN A 1 208 ? 9.453 20.060 -34.647 1.00 84.31 208 ASN A O 1
ATOM 1678 N N . TYR A 1 209 ? 7.296 20.238 -34.049 1.00 85.94 209 TYR A N 1
ATOM 1679 C CA . TYR A 1 209 ? 7.378 19.255 -32.977 1.00 85.94 209 TYR A CA 1
ATOM 1680 C C . TYR A 1 209 ? 7.697 17.873 -33.551 1.00 85.94 209 TYR A C 1
ATOM 1682 O O . TYR A 1 209 ? 6.937 17.347 -34.367 1.00 85.94 209 TYR A O 1
ATOM 1690 N N . ILE A 1 210 ? 8.808 17.278 -33.114 1.00 86.88 210 ILE A N 1
ATOM 1691 C CA . ILE A 1 210 ? 9.269 15.966 -33.582 1.00 86.88 210 ILE A CA 1
ATOM 1692 C C . ILE A 1 210 ? 9.428 15.058 -32.372 1.00 86.88 210 ILE A C 1
ATOM 1694 O O . ILE A 1 210 ? 10.228 15.322 -31.471 1.00 86.88 210 ILE A O 1
ATOM 1698 N N . SER A 1 211 ? 8.678 13.959 -32.371 1.00 88.69 211 SER A N 1
ATOM 1699 C CA . SER A 1 211 ? 8.777 12.930 -31.344 1.00 88.69 211 SER A CA 1
ATOM 1700 C C . SER A 1 211 ? 8.519 11.544 -31.908 1.00 88.69 211 SER A C 1
ATOM 1702 O O . SER A 1 211 ? 7.727 11.400 -32.839 1.00 88.69 211 SER A O 1
ATOM 1704 N N . LYS A 1 212 ? 9.099 10.536 -31.265 1.00 88.19 212 LYS A N 1
ATOM 1705 C CA . LYS A 1 212 ? 8.886 9.120 -31.552 1.00 88.19 212 LYS A CA 1
ATOM 1706 C C . LYS A 1 212 ? 8.449 8.404 -30.286 1.00 88.19 212 LYS A C 1
ATOM 1708 O O . LYS A 1 212 ? 8.952 8.700 -29.206 1.00 88.19 212 LYS A O 1
ATOM 1713 N N . VAL A 1 213 ? 7.479 7.508 -30.403 1.00 90.44 213 VAL A N 1
ATOM 1714 C CA . VAL A 1 213 ? 6.970 6.719 -29.279 1.00 90.44 213 VAL A CA 1
ATOM 1715 C C . VAL A 1 213 ? 7.152 5.258 -29.634 1.00 90.44 213 VAL A C 1
ATOM 1717 O O . VAL A 1 213 ? 6.623 4.817 -30.649 1.00 90.44 213 VAL A O 1
ATOM 1720 N N . TYR A 1 214 ? 7.878 4.532 -28.795 1.00 89.31 214 TYR A N 1
ATOM 1721 C CA . TYR A 1 214 ? 8.042 3.091 -28.917 1.00 89.31 214 TYR A CA 1
ATOM 1722 C C . TYR A 1 214 ? 7.087 2.404 -27.950 1.00 89.31 214 TYR A C 1
ATOM 1724 O O . TYR A 1 214 ? 7.120 2.677 -26.744 1.00 89.31 214 TYR A O 1
ATOM 1732 N N . ASP A 1 215 ? 6.218 1.550 -28.485 1.00 89.88 215 ASP A N 1
ATOM 1733 C CA . ASP A 1 215 ? 5.356 0.689 -27.684 1.00 89.88 215 ASP A CA 1
ATOM 1734 C C . ASP A 1 215 ? 6.162 -0.511 -27.178 1.00 89.88 215 ASP A C 1
ATOM 1736 O O . ASP A 1 215 ? 6.799 -1.213 -27.956 1.00 89.88 215 ASP A O 1
ATOM 1740 N N . LEU A 1 216 ? 6.147 -0.712 -25.864 1.00 89.81 216 LEU A N 1
ATOM 1741 C CA . LEU A 1 216 ? 6.807 -1.806 -25.150 1.00 89.81 216 LEU A CA 1
ATOM 1742 C C . LEU A 1 216 ? 5.776 -2.606 -24.341 1.00 89.81 216 LEU A C 1
ATOM 1744 O O . LEU A 1 216 ? 6.100 -3.154 -23.281 1.00 89.81 216 LEU A O 1
ATOM 1748 N N . SER A 1 217 ? 4.524 -2.620 -24.803 1.00 88.25 217 SER A N 1
ATOM 1749 C CA . SER A 1 217 ? 3.436 -3.389 -24.213 1.00 88.25 217 SER A CA 1
ATOM 1750 C C . SER A 1 217 ? 3.771 -4.881 -24.108 1.00 88.25 217 SER A C 1
ATOM 1752 O O . SER A 1 217 ? 4.686 -5.407 -24.746 1.00 88.25 217 SER A O 1
ATOM 1754 N N . GLU A 1 218 ? 3.020 -5.590 -23.268 1.00 86.69 218 GLU A N 1
ATOM 1755 C CA . GLU A 1 218 ? 3.216 -7.026 -23.049 1.00 86.69 218 GLU A CA 1
ATOM 1756 C C . GLU A 1 218 ? 3.056 -7.838 -24.342 1.00 86.69 218 GLU A C 1
ATOM 1758 O O . GLU A 1 218 ? 3.797 -8.789 -24.565 1.00 86.69 218 GLU A O 1
ATOM 1763 N N . GLU A 1 219 ? 2.143 -7.426 -25.225 1.00 85.44 219 GLU A N 1
ATOM 1764 C CA . GLU A 1 219 ? 1.958 -8.036 -26.545 1.00 85.44 219 GLU A CA 1
ATOM 1765 C C . GLU A 1 219 ? 3.238 -7.929 -27.386 1.00 85.44 219 GLU A C 1
ATOM 1767 O O . GLU A 1 219 ? 3.750 -8.948 -27.848 1.00 85.44 219 GLU A O 1
ATOM 1772 N N . VAL A 1 220 ? 3.818 -6.728 -27.487 1.00 85.56 220 VAL A N 1
ATOM 1773 C CA . VAL A 1 220 ? 5.066 -6.481 -28.230 1.00 85.56 220 VAL A CA 1
ATOM 1774 C C . VAL A 1 220 ? 6.241 -7.257 -27.632 1.00 85.56 220 VAL A C 1
ATOM 1776 O O . VAL A 1 220 ? 7.032 -7.858 -28.360 1.00 85.56 220 VAL A O 1
ATOM 1779 N N . ARG A 1 221 ? 6.353 -7.295 -26.299 1.00 86.06 221 ARG A N 1
ATOM 1780 C CA . ARG A 1 221 ? 7.397 -8.072 -25.610 1.00 86.06 221 ARG A CA 1
ATOM 1781 C C . ARG A 1 221 ? 7.260 -9.567 -25.870 1.00 86.06 221 ARG A C 1
ATOM 1783 O O . ARG A 1 221 ? 8.263 -10.226 -26.116 1.00 86.06 221 ARG A O 1
ATOM 1790 N N . ASN A 1 222 ? 6.037 -10.096 -25.863 1.00 84.31 222 ASN A N 1
ATOM 1791 C CA . ASN A 1 222 ? 5.774 -11.502 -26.164 1.00 84.31 222 ASN A CA 1
ATOM 1792 C C . ASN A 1 222 ? 6.127 -11.855 -27.615 1.00 84.31 222 ASN A C 1
ATOM 1794 O O . ASN A 1 222 ? 6.677 -12.930 -27.863 1.00 84.31 222 ASN A O 1
ATOM 1798 N N . GLU A 1 223 ? 5.840 -10.960 -28.565 1.00 81.50 223 GLU A N 1
ATOM 1799 C CA . GLU A 1 223 ? 6.259 -11.119 -29.961 1.00 81.50 223 GLU A CA 1
ATOM 1800 C C . GLU A 1 223 ? 7.790 -11.127 -30.081 1.00 81.50 223 GLU A C 1
ATOM 1802 O O . GLU A 1 223 ? 8.350 -12.056 -30.665 1.00 81.50 223 GLU A O 1
ATOM 1807 N N . TYR A 1 224 ? 8.479 -10.164 -29.460 1.00 78.56 224 TYR A N 1
ATOM 1808 C CA . TYR A 1 224 ? 9.944 -10.112 -29.419 1.00 78.56 224 TYR A CA 1
ATOM 1809 C C . TYR A 1 224 ? 10.558 -11.375 -28.795 1.00 78.56 224 TYR A C 1
ATOM 1811 O O . TYR A 1 224 ? 11.485 -11.963 -29.352 1.00 78.56 224 TYR A O 1
ATOM 1819 N N . ASP A 1 225 ? 10.019 -11.843 -27.672 1.00 78.44 225 ASP A N 1
ATOM 1820 C CA . ASP A 1 225 ? 10.471 -13.055 -26.990 1.00 78.44 225 ASP A CA 1
ATOM 1821 C C . ASP A 1 225 ? 10.290 -14.316 -27.841 1.00 78.44 225 ASP A C 1
ATOM 1823 O O . ASP A 1 225 ? 11.156 -15.197 -27.841 1.00 78.44 225 ASP A O 1
ATOM 1827 N N . ALA A 1 226 ? 9.161 -14.436 -28.548 1.00 76.56 226 ALA A N 1
ATOM 1828 C CA . ALA A 1 226 ? 8.905 -15.553 -29.454 1.00 76.56 226 ALA A CA 1
ATOM 1829 C C . ALA A 1 226 ? 9.937 -15.570 -30.587 1.00 76.56 226 ALA A C 1
ATOM 1831 O O . ALA A 1 226 ? 10.551 -16.603 -30.863 1.00 76.56 226 ALA A O 1
ATOM 1832 N N . VAL A 1 227 ? 10.205 -14.397 -31.156 1.00 71.00 227 VAL A N 1
ATOM 1833 C CA . VAL A 1 227 ? 11.226 -14.187 -32.181 1.00 71.00 227 VAL A CA 1
ATOM 1834 C C . VAL A 1 227 ? 12.619 -14.546 -31.655 1.00 71.00 227 VAL A C 1
ATOM 1836 O O . VAL A 1 227 ? 13.327 -15.309 -32.307 1.00 71.00 227 VAL A O 1
ATOM 1839 N N . CYS A 1 228 ? 12.999 -14.105 -30.453 1.00 67.06 228 CYS A N 1
ATOM 1840 C CA . CYS A 1 228 ? 14.289 -14.437 -29.834 1.00 67.06 228 CYS A CA 1
ATOM 1841 C C . CYS A 1 228 ? 14.483 -15.945 -29.605 1.00 67.06 228 CYS A C 1
ATOM 1843 O O . CYS A 1 228 ? 15.609 -16.440 -29.631 1.00 67.06 228 CYS A O 1
ATOM 1845 N N . ARG A 1 229 ? 13.400 -16.688 -29.346 1.00 66.25 229 ARG A N 1
ATOM 1846 C CA . ARG A 1 229 ? 13.448 -18.147 -29.145 1.00 66.25 229 ARG A CA 1
ATOM 1847 C C . ARG A 1 229 ? 13.527 -18.920 -30.462 1.00 66.25 229 ARG A C 1
ATOM 1849 O O . ARG A 1 229 ? 14.121 -19.999 -30.487 1.00 66.25 229 ARG A O 1
ATOM 1856 N N . GLU A 1 230 ? 12.919 -18.402 -31.527 1.00 63.53 230 GLU A N 1
ATOM 1857 C CA . GLU A 1 230 ? 12.862 -19.050 -32.845 1.00 63.53 230 GLU A CA 1
ATOM 1858 C C . GLU A 1 230 ? 14.050 -18.681 -33.752 1.00 63.53 230 GLU A C 1
ATOM 1860 O O . GLU A 1 230 ? 14.487 -19.500 -34.566 1.00 63.53 230 GLU A O 1
ATOM 1865 N N . ALA A 1 231 ? 14.624 -17.488 -33.587 1.00 56.91 231 ALA A N 1
ATOM 1866 C CA . ALA A 1 231 ? 15.733 -16.989 -34.388 1.00 56.91 231 ALA A CA 1
ATOM 1867 C C . ALA A 1 231 ? 17.093 -17.420 -33.824 1.00 56.91 231 ALA A C 1
ATOM 1869 O O . ALA A 1 231 ? 17.510 -16.994 -32.751 1.00 56.91 231 ALA A O 1
ATOM 1870 N N . LYS A 1 232 ? 17.840 -18.231 -34.584 1.00 53.50 232 LYS A N 1
ATOM 1871 C CA . LYS A 1 232 ? 19.290 -18.396 -34.365 1.00 53.50 232 LYS A CA 1
ATOM 1872 C C . LYS A 1 232 ? 20.123 -17.264 -34.979 1.00 53.50 232 LYS A C 1
ATOM 1874 O O . LYS A 1 232 ? 21.271 -17.124 -34.582 1.00 53.50 232 LYS A O 1
ATOM 1879 N N . ASP A 1 233 ? 19.538 -16.469 -35.877 1.00 52.12 233 ASP A N 1
ATOM 1880 C CA . ASP A 1 233 ? 20.137 -15.288 -36.506 1.00 52.12 233 ASP A CA 1
ATOM 1881 C C . ASP A 1 233 ? 19.063 -14.187 -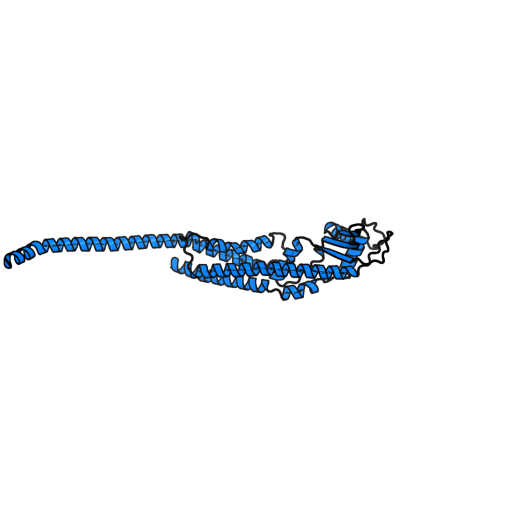36.610 1.00 52.12 233 ASP A C 1
ATOM 1883 O O . ASP A 1 233 ? 18.073 -14.347 -37.325 1.00 52.12 233 ASP A O 1
ATOM 1887 N N . PHE A 1 234 ? 19.243 -13.086 -35.871 1.00 50.94 234 PHE A N 1
ATOM 1888 C CA . PHE A 1 234 ? 18.310 -11.946 -35.813 1.00 50.94 234 PHE A CA 1
ATOM 1889 C C . PHE A 1 234 ? 18.170 -11.203 -37.154 1.00 50.94 234 PHE A C 1
ATOM 1891 O O . PHE A 1 234 ? 17.145 -10.575 -37.402 1.00 50.94 234 PHE A O 1
ATOM 1898 N N . ASP A 1 235 ? 19.159 -11.320 -38.041 1.00 53.38 235 ASP A N 1
ATOM 1899 C CA . ASP A 1 235 ? 19.285 -10.510 -39.261 1.00 53.38 235 ASP A CA 1
ATOM 1900 C C . ASP A 1 235 ? 18.255 -10.835 -40.368 1.00 53.38 235 ASP A C 1
ATOM 1902 O O . ASP A 1 235 ? 18.264 -10.197 -41.420 1.00 53.38 235 ASP A O 1
ATOM 1906 N N . GLN A 1 236 ? 17.388 -11.840 -40.184 1.00 47.81 236 GLN A N 1
ATOM 1907 C CA . GLN A 1 236 ? 16.435 -12.302 -41.213 1.00 47.81 236 GLN A CA 1
ATOM 1908 C C . GLN A 1 236 ? 14.961 -12.032 -40.894 1.00 47.81 236 GLN A C 1
ATOM 1910 O O . GLN A 1 236 ? 14.090 -12.392 -41.689 1.00 47.81 236 GLN A O 1
ATOM 1915 N N . LEU A 1 237 ? 14.655 -11.425 -39.750 1.00 51.06 237 LEU A N 1
ATOM 1916 C CA . LEU A 1 237 ? 13.278 -11.143 -39.366 1.00 51.06 237 LEU A CA 1
ATOM 1917 C C . LEU A 1 237 ? 12.889 -9.734 -39.800 1.00 51.06 237 LEU A C 1
ATOM 1919 O O . LEU A 1 237 ? 13.326 -8.752 -39.214 1.00 51.06 237 LEU A O 1
ATOM 1923 N N . GLU A 1 238 ? 12.022 -9.646 -40.812 1.00 48.56 238 GLU A N 1
ATOM 1924 C CA . GLU A 1 238 ? 11.250 -8.434 -41.110 1.00 48.56 238 GLU A CA 1
ATOM 1925 C C . GLU A 1 238 ? 10.233 -8.203 -39.979 1.00 48.56 238 GLU A C 1
ATOM 1927 O O . GLU A 1 238 ? 9.033 -8.455 -40.110 1.00 48.56 238 GLU A O 1
ATOM 1932 N N . LEU A 1 239 ? 10.728 -7.780 -38.818 1.00 54.97 239 LEU A N 1
ATOM 1933 C CA . LEU A 1 239 ? 9.902 -7.269 -37.737 1.00 54.97 239 LEU A CA 1
ATOM 1934 C C . LEU A 1 239 ? 9.275 -5.950 -38.187 1.00 54.97 239 LEU A C 1
ATOM 1936 O O . LEU A 1 239 ? 9.927 -5.116 -38.814 1.00 54.97 239 LEU A O 1
ATOM 1940 N N . LYS A 1 240 ? 7.994 -5.761 -37.861 1.00 55.62 240 LYS A N 1
ATOM 1941 C CA . LYS A 1 240 ? 7.238 -4.563 -38.251 1.00 55.62 240 LYS A CA 1
ATOM 1942 C C . LYS A 1 240 ? 7.841 -3.257 -37.722 1.00 55.62 240 LYS A C 1
ATOM 1944 O O . LYS A 1 240 ? 7.571 -2.234 -38.333 1.00 55.62 240 LYS A O 1
ATOM 1949 N N . ASP A 1 241 ? 8.681 -3.314 -36.685 1.00 68.56 241 ASP A N 1
ATOM 1950 C CA . ASP A 1 241 ? 9.398 -2.173 -36.113 1.00 68.56 241 ASP A CA 1
ATOM 1951 C C . ASP A 1 241 ? 10.771 -2.612 -35.554 1.00 68.56 241 ASP A C 1
ATOM 1953 O O . ASP A 1 241 ? 10.918 -2.907 -34.365 1.00 68.56 241 ASP A O 1
ATOM 1957 N N . GLN A 1 242 ? 11.795 -2.675 -36.416 1.00 74.81 242 GLN A N 1
ATOM 1958 C CA . GLN A 1 242 ? 13.172 -3.056 -36.043 1.00 74.81 242 GLN A CA 1
ATOM 1959 C C . GLN A 1 242 ? 13.704 -2.257 -34.839 1.00 74.81 242 GLN A C 1
ATOM 1961 O O . GLN A 1 242 ? 14.321 -2.814 -33.939 1.00 74.81 242 GLN A O 1
ATOM 1966 N N . GLU A 1 243 ? 13.385 -0.968 -34.771 1.00 78.38 243 GLU A N 1
ATOM 1967 C CA . GLU A 1 243 ? 13.860 -0.058 -33.724 1.00 78.38 243 GLU A CA 1
ATOM 1968 C C . GLU A 1 243 ? 13.266 -0.367 -32.341 1.00 78.38 243 GLU A C 1
ATOM 1970 O O . GLU A 1 243 ? 13.921 -0.168 -31.319 1.00 78.38 243 GLU A O 1
ATOM 1975 N N . VAL A 1 244 ? 12.033 -0.889 -32.288 1.00 82.94 244 VAL A N 1
ATOM 1976 C CA . VAL A 1 244 ? 11.427 -1.379 -31.038 1.00 82.94 244 VAL A CA 1
ATOM 1977 C C . VAL A 1 244 ? 12.199 -2.596 -30.534 1.00 82.94 244 VAL A C 1
ATOM 1979 O O . VAL A 1 244 ? 12.452 -2.724 -29.336 1.00 82.94 244 VAL A O 1
ATOM 1982 N N . CYS A 1 245 ? 12.620 -3.469 -31.449 1.00 79.19 245 CYS A N 1
ATOM 1983 C CA . CYS A 1 245 ? 13.412 -4.649 -31.118 1.00 79.19 245 CYS A CA 1
ATOM 1984 C C . CYS A 1 245 ? 14.826 -4.268 -30.672 1.00 79.19 245 CYS A C 1
ATOM 1986 O O . CYS A 1 245 ? 15.322 -4.834 -29.699 1.00 79.19 245 CYS A O 1
ATOM 1988 N N . ASP A 1 246 ? 15.440 -3.271 -31.312 1.00 82.25 246 ASP A N 1
ATOM 1989 C CA . ASP A 1 246 ? 16.731 -2.724 -30.893 1.00 82.25 246 ASP A CA 1
ATOM 1990 C C . ASP A 1 246 ? 16.640 -2.131 -29.477 1.00 82.25 246 ASP A C 1
ATOM 1992 O O . ASP A 1 246 ? 17.505 -2.393 -28.638 1.00 82.25 246 ASP A O 1
ATOM 1996 N N . LEU A 1 247 ? 15.558 -1.406 -29.164 1.00 86.31 247 LEU A N 1
ATOM 1997 C CA . LEU A 1 247 ? 15.313 -0.865 -27.825 1.00 86.31 247 LEU A CA 1
ATOM 1998 C C . LEU A 1 247 ? 15.092 -1.969 -26.780 1.00 86.31 247 LEU A C 1
ATOM 2000 O O . LEU A 1 247 ? 15.671 -1.907 -25.695 1.00 86.31 247 LEU A O 1
ATOM 2004 N N . LEU A 1 248 ? 14.297 -2.997 -27.091 1.00 86.94 248 LEU A N 1
ATOM 2005 C CA . LEU A 1 248 ? 14.091 -4.151 -26.204 1.00 86.94 248 LEU A CA 1
ATOM 2006 C C . LEU A 1 248 ? 15.390 -4.926 -25.959 1.00 86.94 248 LEU A C 1
ATOM 2008 O O . LEU A 1 248 ? 15.678 -5.299 -24.819 1.00 86.94 248 LEU A O 1
ATOM 2012 N N . LYS A 1 249 ? 16.209 -5.111 -26.998 1.00 84.50 249 LYS A N 1
ATOM 2013 C CA . LYS A 1 249 ? 17.542 -5.708 -26.889 1.00 84.50 249 LYS A CA 1
ATOM 2014 C C . LYS A 1 249 ? 18.454 -4.871 -25.998 1.00 84.50 249 LYS A C 1
ATOM 2016 O O . LYS A 1 249 ? 19.081 -5.414 -25.092 1.00 84.50 249 LYS A O 1
ATOM 2021 N N . TYR A 1 250 ? 18.477 -3.555 -26.196 1.00 86.25 250 TYR A N 1
ATOM 2022 C CA . TYR A 1 250 ? 19.259 -2.646 -25.365 1.00 86.25 250 TYR A CA 1
ATOM 2023 C C . TYR A 1 250 ? 18.843 -2.711 -23.892 1.00 86.25 250 TYR A C 1
ATOM 2025 O O . TYR A 1 250 ? 19.710 -2.800 -23.022 1.00 86.25 250 TYR A O 1
ATOM 2033 N N . ILE A 1 251 ? 17.537 -2.745 -23.603 1.00 87.81 251 ILE A N 1
ATOM 2034 C CA . ILE A 1 251 ? 17.016 -2.959 -22.244 1.00 87.81 251 ILE A CA 1
ATOM 2035 C C . ILE A 1 251 ? 17.524 -4.296 -21.685 1.00 87.81 251 ILE A C 1
ATOM 2037 O O . ILE A 1 251 ? 18.062 -4.331 -20.580 1.00 87.81 251 ILE A O 1
ATOM 2041 N N . ALA A 1 252 ? 17.412 -5.391 -22.438 1.00 83.12 252 ALA A N 1
ATOM 2042 C CA . ALA A 1 252 ? 17.848 -6.709 -21.976 1.00 83.12 252 ALA A CA 1
ATOM 2043 C C . ALA A 1 252 ? 19.361 -6.779 -21.681 1.00 83.12 252 ALA A C 1
ATOM 2045 O O . ALA A 1 252 ? 19.770 -7.408 -20.704 1.00 83.12 252 ALA A O 1
ATOM 2046 N N . GLU A 1 253 ? 20.188 -6.123 -22.497 1.00 82.69 253 GLU A N 1
ATOM 2047 C CA . GLU A 1 253 ? 21.651 -6.147 -22.380 1.00 82.69 253 GLU A CA 1
ATOM 2048 C C . GLU A 1 253 ? 22.193 -5.245 -21.262 1.00 82.69 253 GLU A C 1
ATOM 2050 O O . GLU A 1 253 ? 23.265 -5.520 -20.722 1.00 82.69 253 GLU A O 1
ATOM 2055 N N . ASN A 1 254 ? 21.467 -4.184 -20.899 1.00 79.50 254 ASN A N 1
ATOM 2056 C CA . ASN A 1 254 ? 22.028 -3.100 -20.089 1.00 79.50 254 ASN A CA 1
ATOM 2057 C C . ASN A 1 254 ? 21.208 -2.737 -18.837 1.00 79.50 254 ASN A C 1
ATOM 2059 O O . ASN A 1 254 ? 21.735 -2.096 -17.930 1.00 79.50 254 ASN A O 1
ATOM 2063 N N . LEU A 1 255 ? 19.944 -3.160 -18.741 1.00 76.75 255 LEU A N 1
ATOM 2064 C CA . LEU A 1 255 ? 19.070 -2.914 -17.584 1.00 76.75 255 LEU A CA 1
ATOM 2065 C C . LEU A 1 255 ? 18.862 -4.163 -16.715 1.00 76.75 255 LEU A C 1
ATOM 2067 O O . LEU A 1 255 ? 17.937 -4.204 -15.915 1.00 76.75 255 LEU A O 1
ATOM 2071 N N . SER A 1 256 ? 19.735 -5.171 -16.788 1.00 60.78 256 SER A N 1
ATOM 2072 C CA . SER A 1 256 ? 19.532 -6.487 -16.152 1.00 60.78 256 SER A CA 1
ATOM 2073 C C . SER A 1 256 ? 19.337 -6.491 -14.618 1.00 60.78 256 SER A C 1
ATOM 2075 O O . SER A 1 256 ? 19.008 -7.533 -14.054 1.00 60.78 256 SER A O 1
ATOM 2077 N N . SER A 1 257 ? 19.517 -5.362 -13.917 1.00 63.28 257 SER A N 1
ATOM 2078 C CA . SER A 1 257 ? 19.101 -5.200 -12.516 1.00 63.28 257 SER A CA 1
ATOM 2079 C C . SER A 1 257 ? 18.829 -3.731 -12.146 1.00 63.28 257 SER A C 1
ATOM 2081 O O . SER A 1 257 ? 19.583 -3.109 -11.397 1.00 63.28 257 SER A O 1
ATOM 2083 N N . ASP A 1 258 ? 17.695 -3.187 -12.593 1.00 75.12 258 ASP A N 1
ATOM 2084 C CA . ASP A 1 258 ? 17.148 -1.886 -12.148 1.00 75.12 258 ASP A CA 1
ATOM 2085 C C . ASP A 1 258 ? 16.811 -1.820 -10.639 1.00 75.12 258 ASP A C 1
ATOM 2087 O O . ASP A 1 258 ? 16.497 -0.758 -10.093 1.00 75.12 258 ASP A O 1
ATOM 2091 N N . LYS A 1 259 ? 16.914 -2.962 -9.953 1.00 77.06 259 LYS A N 1
ATOM 2092 C CA . LYS A 1 259 ? 16.661 -3.147 -8.521 1.00 77.06 259 LYS A CA 1
ATOM 2093 C C . LYS A 1 259 ? 17.461 -2.192 -7.642 1.00 77.06 259 LYS A C 1
ATOM 2095 O O . LYS A 1 259 ? 16.929 -1.722 -6.641 1.00 77.06 259 LYS A O 1
ATOM 2100 N N . GLU A 1 260 ? 18.705 -1.876 -8.010 1.00 78.19 260 GLU A N 1
ATOM 2101 C CA . GLU A 1 260 ? 19.580 -0.999 -7.215 1.00 78.19 260 GLU A CA 1
ATOM 2102 C C . GLU A 1 260 ? 19.016 0.422 -7.075 1.00 78.19 260 GLU A C 1
ATOM 2104 O O . GLU A 1 260 ? 19.161 1.059 -6.031 1.00 78.19 260 GLU A O 1
ATOM 2109 N N . VAL A 1 261 ? 18.313 0.915 -8.101 1.00 79.19 261 VAL A N 1
ATOM 2110 C CA . VAL A 1 261 ? 17.703 2.255 -8.088 1.00 79.19 261 VAL A CA 1
ATOM 2111 C C . VAL A 1 261 ? 16.561 2.333 -7.068 1.00 79.19 261 VAL A C 1
ATOM 2113 O O . VAL A 1 261 ? 16.325 3.385 -6.461 1.00 79.19 261 VAL A O 1
ATOM 2116 N N . LEU A 1 262 ? 15.848 1.220 -6.878 1.00 86.44 262 LEU A N 1
ATOM 2117 C CA . LEU A 1 262 ? 14.662 1.125 -6.029 1.00 86.44 262 LEU A CA 1
ATOM 2118 C C . LEU A 1 262 ? 14.993 0.670 -4.600 1.00 86.44 262 LEU A C 1
ATOM 2120 O O . LEU A 1 262 ? 14.378 1.168 -3.653 1.00 86.44 262 LEU A O 1
ATOM 2124 N N . SER A 1 263 ? 15.967 -0.227 -4.427 1.00 83.44 263 SER A N 1
ATOM 2125 C CA . SER A 1 263 ? 16.282 -0.883 -3.150 1.00 83.44 263 SER A CA 1
ATOM 2126 C C . SER A 1 263 ? 16.636 0.115 -2.047 1.00 83.44 263 SER A C 1
ATOM 2128 O O . SER A 1 263 ? 16.003 0.106 -0.992 1.00 83.44 263 SER A O 1
ATOM 2130 N N . GLU A 1 264 ? 17.542 1.063 -2.313 1.00 82.69 264 GLU A N 1
ATOM 2131 C CA . GLU A 1 264 ? 17.968 2.070 -1.328 1.00 82.69 264 GLU A CA 1
ATOM 2132 C C . GLU A 1 264 ? 16.779 2.892 -0.792 1.00 82.69 264 GLU A C 1
ATOM 2134 O O . GLU A 1 264 ? 16.708 3.243 0.390 1.00 82.69 264 GLU A O 1
ATOM 2139 N N . LYS A 1 265 ? 15.823 3.220 -1.666 1.00 84.56 265 LYS A N 1
ATOM 2140 C CA . LYS A 1 265 ? 14.639 4.006 -1.301 1.00 84.56 265 LYS A CA 1
ATOM 2141 C C . LYS A 1 265 ? 13.626 3.186 -0.524 1.00 84.56 265 LYS A C 1
ATOM 2143 O O . LYS A 1 265 ? 13.080 3.688 0.457 1.00 84.56 265 LYS A O 1
ATOM 2148 N N . ILE A 1 266 ? 13.386 1.954 -0.962 1.00 89.81 266 ILE A N 1
ATOM 2149 C CA . ILE A 1 266 ? 12.475 1.014 -0.308 1.00 89.81 266 ILE A CA 1
ATOM 2150 C C . ILE A 1 266 ? 12.965 0.711 1.115 1.00 89.81 266 ILE A C 1
ATOM 2152 O O . ILE A 1 266 ? 12.177 0.756 2.059 1.00 89.81 266 ILE A O 1
ATOM 2156 N N . GLU A 1 267 ? 14.268 0.499 1.306 1.00 86.25 267 GLU A N 1
ATOM 2157 C CA . GLU A 1 267 ? 14.856 0.261 2.630 1.00 86.25 267 GLU A CA 1
ATOM 2158 C C . GLU A 1 267 ? 14.683 1.451 3.584 1.00 86.25 267 GLU A C 1
ATOM 2160 O O . GLU A 1 267 ? 14.396 1.275 4.774 1.00 86.25 267 GLU A O 1
ATOM 2165 N N . LYS A 1 268 ? 14.838 2.676 3.067 1.00 86.44 268 LYS A N 1
ATOM 2166 C CA . LYS A 1 268 ? 14.735 3.921 3.845 1.00 86.44 268 LYS A CA 1
ATOM 2167 C C . LYS A 1 268 ? 13.295 4.382 4.085 1.00 86.44 268 LYS A C 1
ATOM 2169 O O . LYS A 1 268 ? 13.094 5.345 4.829 1.00 86.44 268 LYS A O 1
ATOM 2174 N N . ALA A 1 269 ? 12.306 3.713 3.495 1.00 90.38 269 ALA A N 1
ATOM 2175 C CA . ALA A 1 269 ? 10.906 4.089 3.609 1.00 90.38 269 ALA A CA 1
ATOM 2176 C C . ALA A 1 269 ? 10.390 3.993 5.059 1.00 90.38 269 ALA A C 1
ATOM 2178 O O . ALA A 1 269 ? 10.590 3.001 5.783 1.00 90.38 269 ALA A O 1
ATOM 2179 N N . GLN A 1 270 ? 9.703 5.050 5.487 1.00 92.56 270 GLN A N 1
ATOM 2180 C CA . GLN A 1 270 ? 9.152 5.209 6.830 1.00 92.56 270 GLN A CA 1
ATOM 2181 C C . GLN A 1 270 ? 7.738 4.639 6.944 1.00 92.56 270 GLN A C 1
ATOM 2183 O O . GLN A 1 270 ? 7.341 4.229 8.038 1.00 92.56 270 GLN A O 1
ATOM 2188 N N . SER A 1 271 ? 6.986 4.562 5.843 1.00 91.25 271 SER A N 1
ATOM 2189 C CA . SER A 1 271 ? 5.621 4.014 5.833 1.00 91.25 271 SER A CA 1
ATOM 2190 C C . SER A 1 271 ? 5.539 2.595 6.410 1.00 91.25 271 SER A C 1
ATOM 2192 O O . SER A 1 271 ? 4.636 2.310 7.192 1.00 91.25 271 SER A O 1
ATOM 2194 N N . SER A 1 272 ? 6.527 1.732 6.157 1.00 88.12 272 SER A N 1
ATOM 2195 C CA . SER A 1 272 ? 6.600 0.391 6.768 1.00 88.12 272 SER A CA 1
ATOM 2196 C C . SER A 1 272 ? 6.690 0.434 8.310 1.00 88.12 272 SER A C 1
ATOM 2198 O O . SER A 1 272 ? 6.067 -0.372 9.007 1.00 88.12 272 SER A O 1
ATOM 2200 N N . MET A 1 273 ? 7.389 1.427 8.881 1.00 90.56 273 MET A N 1
ATOM 2201 C CA . MET A 1 273 ? 7.440 1.628 10.340 1.00 90.56 273 MET A CA 1
ATOM 2202 C C . MET A 1 273 ? 6.105 2.141 10.897 1.00 90.56 273 MET A C 1
ATOM 2204 O O . MET A 1 273 ? 5.703 1.769 12.006 1.00 90.56 273 MET A O 1
ATOM 2208 N N . LEU A 1 274 ? 5.408 2.987 10.132 1.00 94.25 274 LEU A N 1
ATOM 2209 C CA . LEU A 1 274 ? 4.070 3.461 10.483 1.00 94.25 274 LEU A CA 1
ATOM 2210 C C . LEU A 1 274 ? 3.060 2.309 10.466 1.00 94.25 274 LEU A C 1
ATOM 2212 O O . LEU A 1 274 ? 2.293 2.192 11.416 1.00 94.25 274 LEU A O 1
ATOM 2216 N N . LEU A 1 275 ? 3.122 1.401 9.486 1.00 94.19 275 LEU A N 1
ATOM 2217 C CA . LEU A 1 275 ? 2.266 0.210 9.447 1.00 94.19 275 LEU A CA 1
ATOM 2218 C C . LEU A 1 275 ? 2.475 -0.697 10.669 1.00 94.19 275 LEU A C 1
ATOM 2220 O O . LEU A 1 275 ? 1.510 -1.147 11.281 1.00 94.19 275 LEU A O 1
ATOM 2224 N N . ASN A 1 276 ? 3.721 -0.893 11.108 1.00 92.56 276 ASN A N 1
ATOM 2225 C CA . ASN A 1 276 ? 4.000 -1.612 12.357 1.00 92.56 276 ASN A CA 1
ATOM 2226 C C . ASN A 1 276 ? 3.386 -0.894 13.578 1.00 92.56 276 ASN A C 1
ATOM 2228 O O . ASN A 1 276 ? 2.886 -1.522 14.510 1.00 92.56 276 ASN A O 1
ATOM 2232 N N . SER A 1 277 ? 3.386 0.441 13.580 1.00 95.38 277 SER A N 1
ATOM 2233 C CA . SER A 1 277 ? 2.741 1.228 14.640 1.00 95.38 277 SER A CA 1
ATOM 2234 C C . SER A 1 277 ? 1.215 1.075 14.618 1.00 95.38 277 SER A C 1
ATOM 2236 O O . SER A 1 277 ? 0.604 0.948 15.679 1.00 95.38 277 SER A O 1
ATOM 2238 N N . VAL A 1 278 ? 0.613 1.010 13.425 1.00 96.44 278 VAL A N 1
ATOM 2239 C CA . VAL A 1 278 ? -0.806 0.683 13.211 1.00 96.44 278 VAL A CA 1
ATOM 2240 C C . VAL A 1 278 ? -1.123 -0.714 13.762 1.00 96.44 278 VAL A C 1
ATOM 2242 O O . VAL A 1 278 ? -2.038 -0.848 14.573 1.00 96.44 278 VAL A O 1
ATOM 2245 N N . HIS A 1 279 ? -0.330 -1.735 13.413 1.00 95.88 279 HIS A N 1
ATOM 2246 C CA . HIS A 1 279 ? -0.500 -3.112 13.907 1.00 95.88 279 HIS A CA 1
ATOM 2247 C C . HIS A 1 279 ? -0.422 -3.192 15.433 1.00 95.88 279 HIS A C 1
ATOM 2249 O O . HIS A 1 279 ? -1.322 -3.720 16.084 1.00 95.88 279 HIS A O 1
ATOM 2255 N N . LYS A 1 280 ? 0.609 -2.586 16.031 1.00 96.00 280 LYS A N 1
ATOM 2256 C CA . LYS A 1 280 ? 0.761 -2.524 17.493 1.00 96.00 280 LYS A CA 1
ATOM 2257 C C . LYS A 1 280 ? -0.423 -1.842 18.168 1.00 96.00 280 LYS A C 1
ATOM 2259 O O . LYS A 1 280 ? -0.825 -2.259 19.252 1.00 96.00 280 LYS A O 1
ATOM 2264 N N . ASN A 1 281 ? -0.971 -0.791 17.560 1.00 96.44 281 ASN A N 1
ATOM 2265 C CA . ASN A 1 281 ? -2.130 -0.104 18.111 1.00 96.44 281 ASN A CA 1
ATOM 2266 C C . ASN A 1 281 ? -3.393 -0.980 18.060 1.00 96.44 281 ASN A C 1
ATOM 2268 O O . ASN A 1 281 ? -4.089 -1.069 19.071 1.00 96.44 281 ASN A O 1
ATOM 2272 N N . LEU A 1 282 ? -3.624 -1.697 16.954 1.00 96.44 282 LEU A N 1
ATOM 2273 C CA . LEU A 1 282 ? -4.710 -2.679 16.832 1.00 96.44 282 LEU A CA 1
ATOM 2274 C C . LEU A 1 282 ? -4.611 -3.780 17.897 1.00 96.44 282 LEU A C 1
ATOM 2276 O O . LEU A 1 282 ? -5.603 -4.100 18.549 1.00 96.44 282 LEU A O 1
ATOM 2280 N N . GLU A 1 283 ? -3.411 -4.301 18.150 1.00 96.25 283 GLU A N 1
ATOM 2281 C CA . GLU A 1 283 ? -3.167 -5.292 19.206 1.00 96.25 283 GLU A CA 1
ATOM 2282 C C . GLU A 1 283 ? -3.486 -4.760 20.612 1.00 96.25 283 GLU A C 1
ATOM 2284 O O . GLU A 1 283 ? -4.057 -5.462 21.453 1.00 96.25 283 GLU A O 1
ATOM 2289 N N . VAL A 1 284 ? -3.152 -3.495 20.889 1.00 96.12 284 VAL A N 1
ATOM 2290 C CA . VAL A 1 284 ? -3.523 -2.835 22.151 1.00 96.12 284 VAL A CA 1
ATOM 2291 C C . VAL A 1 284 ? -5.040 -2.666 22.246 1.00 96.12 284 VAL A C 1
ATOM 2293 O O . VAL A 1 284 ? -5.618 -2.974 23.289 1.00 96.12 284 VAL A O 1
ATOM 2296 N N . MET A 1 285 ? -5.693 -2.229 21.166 1.00 94.19 285 MET A N 1
ATOM 2297 C CA . MET A 1 285 ? -7.151 -2.092 21.102 1.00 94.19 285 MET A CA 1
ATOM 2298 C C . MET A 1 285 ? -7.855 -3.423 21.362 1.00 94.19 285 MET A C 1
ATOM 2300 O O . MET A 1 285 ? -8.758 -3.467 22.195 1.00 94.19 285 MET A O 1
ATOM 2304 N N . LYS A 1 286 ? -7.408 -4.509 20.720 1.00 94.38 286 LYS A N 1
ATOM 2305 C CA . LYS A 1 286 ? -7.929 -5.866 20.931 1.00 94.38 286 LYS A CA 1
ATOM 2306 C C . LYS A 1 286 ? -7.834 -6.271 22.400 1.00 94.38 286 LYS A C 1
ATOM 2308 O O . LYS A 1 286 ? -8.826 -6.678 22.999 1.00 94.38 286 LYS A O 1
ATOM 2313 N N . LYS A 1 287 ? -6.655 -6.114 23.011 1.00 93.81 287 LYS A N 1
ATOM 2314 C CA . LYS A 1 287 ? -6.426 -6.477 24.421 1.00 93.81 287 LYS A CA 1
ATOM 2315 C C . LYS A 1 287 ? -7.302 -5.682 25.384 1.00 93.81 287 LYS A C 1
ATOM 2317 O O . LYS A 1 287 ? -7.833 -6.260 26.329 1.00 93.81 287 LYS A O 1
ATOM 2322 N N . GLU A 1 288 ? -7.443 -4.376 25.177 1.00 90.44 288 GLU A N 1
ATOM 2323 C CA . GLU A 1 288 ? -8.305 -3.549 26.029 1.00 90.44 288 GLU A CA 1
ATOM 2324 C C . GLU A 1 288 ? -9.786 -3.886 25.841 1.00 90.44 288 GLU A C 1
ATOM 2326 O O . GLU A 1 288 ? -10.519 -3.988 26.824 1.00 90.44 288 GLU A O 1
ATOM 2331 N N . LEU A 1 289 ? -10.217 -4.153 24.610 1.00 89.94 289 LEU A N 1
ATOM 2332 C CA . LEU A 1 289 ? -11.599 -4.517 24.326 1.00 89.94 289 LEU A CA 1
ATOM 2333 C C . LEU A 1 289 ? -11.981 -5.879 24.917 1.00 89.94 289 LEU A C 1
ATOM 2335 O O . LEU A 1 289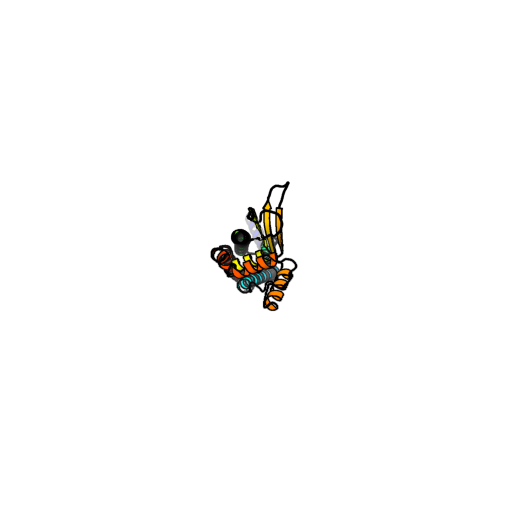 ? -13.061 -6.008 25.487 1.00 89.94 289 LEU A O 1
ATOM 2339 N N . LEU A 1 290 ? -11.088 -6.871 24.861 1.00 89.88 290 LEU A N 1
ATOM 2340 C CA . LEU A 1 290 ? -11.305 -8.168 25.509 1.00 89.88 290 LEU A CA 1
ATOM 2341 C C . LEU A 1 290 ? -11.472 -8.018 27.028 1.00 89.88 290 LEU A C 1
ATOM 2343 O O . LEU A 1 290 ? -12.401 -8.583 27.596 1.00 89.88 290 LEU A O 1
ATOM 2347 N N . LYS A 1 291 ? -10.671 -7.163 27.682 1.00 88.94 291 LYS A N 1
ATOM 2348 C CA . LYS A 1 291 ? -10.860 -6.847 29.112 1.00 88.94 291 LYS A CA 1
ATOM 2349 C C . LYS A 1 291 ? -12.210 -6.186 29.393 1.00 88.94 291 LYS A C 1
ATOM 2351 O O . LYS A 1 291 ? -12.760 -6.361 30.479 1.00 88.94 291 LYS A O 1
ATOM 2356 N N . GLU A 1 292 ? -12.716 -5.358 28.481 1.00 84.56 292 GLU A N 1
ATOM 2357 C CA . GLU A 1 292 ? -14.042 -4.743 28.615 1.00 84.56 292 GLU A CA 1
ATOM 2358 C C . GLU A 1 292 ? -15.159 -5.770 28.452 1.00 84.56 292 GLU A C 1
ATOM 2360 O O . GLU A 1 292 ? -16.107 -5.754 29.237 1.00 84.56 292 GLU A O 1
ATOM 2365 N N . ILE A 1 293 ? -15.020 -6.682 27.491 1.00 86.00 293 ILE A N 1
ATOM 2366 C CA . ILE A 1 293 ? -15.937 -7.804 27.283 1.00 86.00 293 ILE A CA 1
ATOM 2367 C C . ILE A 1 293 ? -15.977 -8.693 28.532 1.00 86.00 293 ILE A C 1
ATOM 2369 O O . ILE A 1 293 ? -17.063 -8.920 29.065 1.00 86.00 293 ILE A O 1
ATOM 2373 N N . ASP A 1 294 ? -14.818 -9.096 29.059 1.00 85.00 294 ASP A N 1
ATOM 2374 C CA . ASP A 1 294 ? -14.701 -9.954 30.246 1.00 85.00 294 ASP A CA 1
ATOM 2375 C C . ASP A 1 294 ? -15.351 -9.337 31.492 1.00 85.00 294 ASP A C 1
ATOM 2377 O O . ASP A 1 294 ? -15.985 -10.030 32.283 1.00 85.00 294 ASP A O 1
ATOM 2381 N N . LYS A 1 295 ? -15.253 -8.012 31.665 1.00 81.56 295 LYS A N 1
ATOM 2382 C CA . LYS A 1 295 ? -15.915 -7.290 32.771 1.00 81.56 295 LYS A CA 1
ATOM 2383 C C . LYS A 1 295 ? -17.439 -7.264 32.664 1.00 81.56 295 LYS A C 1
ATOM 2385 O O . LYS A 1 295 ? -18.105 -6.952 33.649 1.00 81.56 295 LYS A O 1
ATOM 2390 N N . VAL A 1 296 ? -17.985 -7.451 31.465 1.00 76.25 296 VAL A N 1
ATOM 2391 C CA . VAL A 1 296 ? -19.433 -7.457 31.222 1.00 76.25 296 VAL A CA 1
ATOM 2392 C C . VAL A 1 296 ? -19.991 -8.881 31.294 1.00 76.25 296 VAL A C 1
ATOM 2394 O O . VAL A 1 296 ? -21.155 -9.052 31.662 1.00 76.25 296 VAL A O 1
ATOM 2397 N N . THR A 1 297 ? -19.186 -9.890 30.948 1.00 73.06 297 THR A N 1
ATOM 2398 C CA . THR A 1 297 ? -19.575 -11.308 30.941 1.00 73.06 297 THR A CA 1
ATOM 2399 C C . THR A 1 297 ? -19.317 -12.034 32.265 1.00 73.06 297 THR A C 1
ATOM 2401 O O . THR A 1 297 ? -20.078 -12.955 32.573 1.00 73.06 297 THR A O 1
ATOM 2404 N N . GLY A 1 298 ? -18.287 -11.641 33.026 1.00 57.34 298 GLY A N 1
ATOM 2405 C CA . GLY A 1 298 ? -17.944 -12.172 34.357 1.00 57.34 298 GLY A CA 1
ATOM 2406 C C . GLY A 1 298 ? -18.662 -11.476 35.507 1.00 57.34 298 GLY A C 1
ATOM 2407 O O . GLY A 1 298 ? -19.075 -12.194 36.445 1.00 57.34 298 GLY A O 1
#

Secondary structure (DSSP, 8-state):
-HHHHHHHHHHHHHHHHHHHHHHHHHHHHHHHHHHHHHHHHHHHHHHHHIIIIIHHHHHHHHHHHHHHHHHHHS-TT-TTSS-HHHHHHHTTGGGGGGSS-TTS---HHHHHHHHHHHHHHHHHHHHHHHHHHHHHHHHHHHHHHHGGGS-----SSS-TT---SEEEEEE-THHHHHHHHHHHHT-----GGGEEEEEEEEE--TTS-EEEEEE--HHHHHHHHHHHHH-S-GGG---TTHHHHHHHHHHHHH-TTTHHHHHHHHHH-SHHHHHHHHHHHHHHHHHHHHHHHHHHH-

Sequence (298 aa):
MKDQALQFFANSSSQILTLISVLVGGFMTYLSTSSIERYKVRKQDQKANLENILIPYCTRIEETIEIVEGLYQYEIYDLEKISLDVKLDMLNAPLVYLHATKRIYLSESSRKLLTHYKDLLSAFLSKLSEESELCLNKYKSSISAFFQEFDYNDGSCYDSSLPAIEISVHMKNSSSEMLKFAIIKRSEITLIDEINSVKFVFCDDPANYISKVYDLSEEVRNEYDAVCREAKDFDQLELKDQEVCDLLKYIAENLSSDKEVLSEKIEKAQSSMLLNSVHKNLEVMKKELLKEIDKVTG